Protein AF-A0A151K3B1-F1 (afdb_monomer_lite)

pLDDT: mean 81.15, std 21.39, range [31.25, 98.56]

Structure (mmCIF, N/CA/C/O backbone):
data_AF-A0A151K3B1-F1
#
_entry.id   AF-A0A151K3B1-F1
#
loop_
_atom_site.group_PDB
_atom_site.id
_atom_site.type_symbol
_atom_site.label_atom_id
_atom_site.label_alt_id
_atom_site.label_comp_id
_atom_site.label_asym_id
_atom_site.label_entity_id
_atom_site.label_seq_id
_atom_site.pdbx_PDB_ins_code
_atom_site.Cartn_x
_atom_site.Cartn_y
_atom_site.Cartn_z
_atom_site.occupancy
_atom_site.B_iso_or_equiv
_atom_site.auth_seq_id
_atom_site.auth_comp_id
_atom_site.auth_asym_id
_atom_site.auth_atom_id
_atom_site.pdbx_PDB_model_num
ATOM 1 N N . MET A 1 1 ? -49.430 21.267 -42.306 1.00 46.03 1 MET A N 1
ATOM 2 C CA . MET A 1 1 ? -48.608 22.479 -42.514 1.00 46.03 1 MET A CA 1
ATOM 3 C C . MET A 1 1 ? -47.161 22.091 -42.250 1.00 46.03 1 MET A C 1
ATOM 5 O O . MET A 1 1 ? -46.924 21.561 -41.171 1.00 46.03 1 MET A O 1
ATOM 9 N N . PRO A 1 2 ? -46.243 22.207 -43.223 1.00 47.28 2 PRO A N 1
ATOM 10 C CA . PRO A 1 2 ? -44.848 21.820 -43.029 1.00 47.28 2 PRO A CA 1
ATOM 11 C C . PRO A 1 2 ? -44.070 22.903 -42.264 1.00 47.28 2 PRO A C 1
ATOM 13 O O . PRO A 1 2 ? -44.382 24.089 -42.368 1.00 47.28 2 PRO A O 1
ATOM 16 N N . ALA A 1 3 ? -43.086 22.470 -41.474 1.00 48.44 3 ALA A N 1
ATOM 17 C CA . ALA A 1 3 ? -42.181 23.329 -40.712 1.00 48.44 3 ALA A CA 1
ATOM 18 C C . ALA A 1 3 ? -41.230 24.121 -41.642 1.00 48.44 3 ALA A C 1
ATOM 20 O O . ALA A 1 3 ? -40.917 23.636 -42.732 1.00 48.44 3 ALA A O 1
ATOM 21 N N . PRO A 1 4 ? -40.771 25.323 -41.241 1.00 56.38 4 PRO A N 1
ATOM 22 C CA . PRO A 1 4 ? -39.920 26.168 -42.075 1.00 56.38 4 PRO A CA 1
ATOM 23 C C . PRO A 1 4 ? -38.480 25.637 -42.172 1.00 56.38 4 PRO A C 1
ATOM 25 O O . PRO A 1 4 ? -37.938 25.084 -41.215 1.00 56.38 4 PRO A O 1
ATOM 28 N N . SER A 1 5 ? -37.866 25.827 -43.342 1.00 48.94 5 SER A N 1
ATOM 29 C CA . SER A 1 5 ? -36.489 25.429 -43.660 1.00 48.94 5 SER A CA 1
ATOM 30 C C . SER A 1 5 ? -35.441 26.228 -42.864 1.00 48.94 5 SER A C 1
ATOM 32 O O . SER A 1 5 ? -35.648 27.419 -42.622 1.00 48.94 5 SER A O 1
ATOM 34 N N . PRO A 1 6 ? -34.294 25.622 -42.501 1.00 48.09 6 PRO A N 1
ATOM 35 C CA . PRO A 1 6 ? -33.235 26.306 -41.765 1.00 48.09 6 PRO A CA 1
ATOM 36 C C . PRO A 1 6 ? -32.449 27.287 -42.650 1.00 48.09 6 PRO A C 1
ATOM 38 O O . PRO A 1 6 ? -32.158 27.019 -43.816 1.00 48.09 6 PRO A O 1
ATOM 41 N N . THR A 1 7 ? -32.088 28.431 -42.071 1.00 43.75 7 THR A N 1
ATOM 42 C CA . THR A 1 7 ? -31.264 29.494 -42.665 1.00 43.75 7 THR A CA 1
ATOM 43 C C . THR A 1 7 ? -29.781 29.111 -42.720 1.00 43.75 7 THR A C 1
ATOM 45 O O . THR A 1 7 ? -29.202 28.755 -41.696 1.00 43.75 7 THR A O 1
ATOM 48 N N . LEU A 1 8 ? -29.156 29.240 -43.899 1.00 43.69 8 LEU A N 1
ATOM 49 C CA . LEU A 1 8 ? -27.701 29.156 -44.092 1.00 43.69 8 LEU A CA 1
ATOM 50 C C . LEU A 1 8 ? -27.005 30.341 -43.396 1.00 43.69 8 LEU A C 1
ATOM 52 O O . LEU A 1 8 ? -27.237 31.487 -43.778 1.00 43.69 8 LEU A O 1
ATOM 56 N N . SER A 1 9 ? -26.113 30.077 -42.438 1.00 43.91 9 SER A N 1
ATOM 57 C CA . SER A 1 9 ? -25.144 31.068 -41.948 1.00 43.91 9 SER A CA 1
ATOM 58 C C . SER A 1 9 ? -23.773 30.826 -42.584 1.00 43.91 9 SER A C 1
ATOM 60 O O . SER A 1 9 ? -23.255 29.712 -42.551 1.00 43.91 9 SER A O 1
ATOM 62 N N . SER A 1 10 ? -23.205 31.880 -43.162 1.00 45.72 10 SER A N 1
ATOM 63 C CA . SER A 1 10 ? -21.918 31.938 -43.863 1.00 45.72 10 SER A CA 1
ATOM 64 C C . SER A 1 10 ? -20.713 31.538 -42.998 1.00 45.72 10 SER A C 1
ATOM 66 O O . SER A 1 10 ? -20.574 32.014 -41.872 1.00 45.72 10 SER A O 1
ATOM 68 N N . LEU A 1 11 ? -19.818 30.723 -43.566 1.00 39.97 11 LEU A N 1
ATOM 69 C CA . LEU A 1 11 ? -18.479 30.421 -43.040 1.00 39.97 11 LEU A CA 1
ATOM 70 C C . LEU A 1 11 ? -17.538 31.634 -43.209 1.00 39.97 11 LEU A C 1
ATOM 72 O O . LEU A 1 11 ? -17.597 32.274 -44.260 1.00 39.97 11 LEU A O 1
ATOM 76 N N . PRO A 1 12 ? -16.656 31.939 -42.240 1.00 38.59 12 PRO A N 1
ATOM 77 C CA . PRO A 1 12 ? -15.610 32.943 -42.418 1.00 38.59 12 PRO A CA 1
ATOM 78 C C . PRO A 1 12 ? -14.370 32.390 -43.150 1.00 38.59 12 PRO A C 1
ATOM 80 O O . PRO A 1 12 ? -13.989 31.232 -42.976 1.00 38.59 12 PRO A O 1
ATOM 83 N N . GLU A 1 13 ? -13.764 33.246 -43.979 1.00 37.69 13 GLU A N 1
ATOM 84 C CA . GLU A 1 13 ? -12.613 32.988 -44.860 1.00 37.69 13 GLU A CA 1
ATOM 85 C C . GLU A 1 13 ? -11.293 32.706 -44.114 1.00 37.69 13 GLU A C 1
ATOM 87 O O . GLU A 1 13 ? -11.025 33.240 -43.037 1.00 37.69 13 GLU A O 1
ATOM 92 N N . ILE A 1 14 ? -10.447 31.880 -44.738 1.00 42.34 14 ILE A N 1
ATOM 93 C CA . ILE A 1 14 ? -9.107 31.481 -44.280 1.00 42.34 14 ILE A CA 1
ATOM 94 C C . ILE A 1 14 ? -8.069 32.517 -44.749 1.00 42.34 14 ILE A C 1
ATOM 96 O O . ILE A 1 14 ? -8.025 32.799 -45.948 1.00 42.34 14 ILE A O 1
ATOM 100 N N . PRO A 1 15 ? -7.151 33.007 -43.893 1.00 35.81 15 PRO A N 1
ATOM 101 C CA . PRO A 1 15 ? -5.970 33.723 -44.360 1.00 35.81 15 PRO A CA 1
ATOM 102 C C . PRO A 1 15 ? -4.852 32.737 -44.739 1.00 35.81 15 PRO A C 1
ATOM 104 O O . PRO A 1 15 ? -4.388 31.955 -43.910 1.00 35.81 15 PRO A O 1
ATOM 107 N N . MET A 1 16 ? -4.387 32.801 -45.991 1.00 37.59 16 MET A N 1
ATOM 108 C CA . MET A 1 16 ? -3.080 32.273 -46.405 1.00 37.59 16 MET A CA 1
ATOM 109 C C . MET A 1 16 ? -1.959 33.088 -45.749 1.00 37.59 16 MET A C 1
ATOM 111 O O . MET A 1 16 ? -2.001 34.315 -45.794 1.00 37.59 16 MET A O 1
ATOM 115 N N . CYS A 1 17 ? -0.917 32.425 -45.238 1.00 31.25 17 CYS A N 1
ATOM 116 C CA . CYS A 1 17 ? 0.359 33.080 -44.958 1.00 31.25 17 CYS A CA 1
ATOM 117 C C . CYS A 1 17 ? 1.543 32.136 -45.222 1.00 31.25 17 CYS A C 1
ATOM 119 O O . CYS A 1 17 ? 1.702 31.113 -44.565 1.00 31.25 17 CYS A O 1
ATOM 121 N N . GLU A 1 18 ? 2.269 32.501 -46.277 1.00 32.50 18 GLU A N 1
ATOM 122 C CA . GLU A 1 18 ? 3.714 32.461 -46.527 1.00 32.50 18 GLU A CA 1
ATOM 123 C C . GLU A 1 18 ? 4.597 31.298 -46.032 1.00 32.50 18 GLU A C 1
ATOM 125 O O . GLU A 1 18 ? 4.652 30.913 -44.869 1.00 32.50 18 GLU A O 1
ATOM 130 N N . LYS A 1 19 ? 5.372 30.786 -46.991 1.00 39.50 19 LYS A N 1
ATOM 131 C CA . LYS A 1 19 ? 6.379 29.741 -46.848 1.00 39.50 19 LYS A CA 1
ATOM 132 C C . LYS A 1 19 ? 7.702 30.411 -46.469 1.00 39.50 19 LYS A C 1
ATOM 134 O O . LYS A 1 19 ? 8.285 31.088 -47.311 1.00 39.50 19 LYS A O 1
ATOM 139 N N . THR A 1 20 ? 8.185 30.190 -45.250 1.00 31.95 20 THR A N 1
ATOM 140 C CA . THR A 1 20 ? 9.523 30.637 -44.836 1.00 31.95 20 THR A CA 1
ATOM 141 C C . THR A 1 20 ? 10.352 29.428 -44.432 1.00 31.95 20 THR A C 1
ATOM 143 O O . THR A 1 20 ? 10.056 28.749 -43.451 1.00 31.95 20 THR A O 1
ATOM 146 N N . GLU A 1 21 ? 11.371 29.144 -45.239 1.00 42.66 21 GLU A N 1
ATOM 147 C CA . GLU A 1 21 ? 12.449 28.206 -44.939 1.00 42.66 21 GLU A CA 1
ATOM 148 C C . GLU A 1 21 ? 13.231 28.709 -43.719 1.00 42.66 21 GLU A C 1
ATOM 150 O O . GLU A 1 21 ? 13.641 29.871 -43.689 1.00 42.66 21 GLU A O 1
ATOM 155 N N . VAL A 1 22 ? 13.456 27.852 -42.718 1.00 35.50 22 VAL A N 1
ATOM 156 C CA . VAL A 1 22 ? 14.376 28.155 -41.615 1.00 35.50 22 VAL A CA 1
ATOM 157 C C . VAL A 1 22 ? 15.305 26.967 -41.392 1.00 35.50 22 VAL A C 1
ATOM 159 O O . VAL A 1 22 ? 14.870 25.844 -41.156 1.00 35.50 22 VAL A O 1
ATOM 162 N N . ASN A 1 23 ? 16.587 27.289 -41.539 1.00 32.91 23 ASN A N 1
ATOM 163 C CA . ASN A 1 23 ? 17.787 26.479 -41.390 1.00 32.91 23 ASN A CA 1
ATOM 164 C C . ASN A 1 23 ? 17.874 25.740 -40.048 1.00 32.91 23 ASN A C 1
ATOM 166 O O . ASN A 1 23 ? 17.624 26.329 -38.996 1.00 32.91 23 ASN A O 1
ATOM 170 N N . ASP A 1 24 ? 18.383 24.509 -40.112 1.00 42.88 24 ASP A N 1
ATOM 171 C CA . ASP A 1 24 ? 18.987 23.789 -38.994 1.00 42.88 24 ASP A CA 1
ATOM 172 C C . ASP A 1 24 ? 20.166 24.584 -38.423 1.00 42.88 24 ASP A C 1
ATOM 174 O O . ASP A 1 24 ? 21.155 24.872 -39.105 1.00 42.88 24 ASP A O 1
ATOM 178 N N . THR A 1 25 ? 20.095 24.916 -37.140 1.00 37.50 25 THR A N 1
ATOM 179 C CA . THR A 1 25 ? 21.284 24.967 -36.288 1.00 37.50 25 THR A CA 1
ATOM 180 C C . THR A 1 25 ? 20.855 24.748 -34.846 1.00 37.50 25 THR A C 1
ATOM 182 O O . THR A 1 25 ? 20.219 25.601 -34.226 1.00 37.50 25 THR A O 1
ATOM 185 N N . ASP A 1 26 ? 21.208 23.567 -34.344 1.00 51.59 26 ASP A N 1
ATOM 186 C CA . ASP A 1 26 ? 21.103 23.135 -32.957 1.00 51.59 26 ASP A CA 1
ATOM 187 C C . ASP A 1 26 ? 21.495 24.243 -31.973 1.00 51.59 26 ASP A C 1
ATOM 189 O O . ASP A 1 26 ? 22.666 24.586 -31.801 1.00 51.59 26 ASP A O 1
ATOM 193 N N . SER A 1 27 ? 20.505 24.768 -31.260 1.00 47.28 27 SER A N 1
ATOM 194 C CA . SER A 1 27 ? 20.737 25.395 -29.964 1.00 47.28 27 SER A CA 1
ATOM 195 C C . SER A 1 27 ? 19.544 25.105 -29.066 1.00 47.28 27 SER A C 1
ATOM 197 O O . SER A 1 27 ? 18.514 25.777 -29.094 1.00 47.28 27 SER A O 1
ATOM 199 N N . LEU A 1 28 ? 19.676 24.038 -28.276 1.00 39.25 28 LEU A N 1
ATOM 200 C CA . LEU A 1 28 ? 18.751 23.768 -27.183 1.00 39.25 28 LEU A CA 1
ATOM 201 C C . LEU A 1 28 ? 18.715 24.995 -26.251 1.00 39.25 28 LEU A C 1
ATOM 203 O O . LEU A 1 28 ? 19.768 25.569 -25.952 1.00 39.25 28 LEU A O 1
ATOM 207 N N . PRO A 1 29 ? 17.525 25.427 -25.801 1.00 36.75 29 PRO A N 1
ATOM 208 C CA . PRO A 1 29 ? 17.386 26.649 -25.024 1.00 36.75 29 PRO A CA 1
ATOM 209 C C . PRO A 1 29 ? 18.113 26.553 -23.666 1.00 36.75 29 PRO A C 1
ATOM 211 O O . PRO A 1 29 ? 18.300 25.457 -23.139 1.00 36.75 29 PRO A O 1
ATOM 214 N N . PRO A 1 30 ? 18.478 27.688 -23.035 1.00 37.78 30 PRO A N 1
ATOM 215 C CA . PRO A 1 30 ? 19.320 27.736 -21.827 1.00 37.78 30 PRO A CA 1
ATOM 216 C C . PRO A 1 30 ? 18.767 27.008 -20.590 1.00 37.78 30 PRO A C 1
ATOM 218 O O . PRO A 1 30 ? 19.493 26.816 -19.616 1.00 37.78 30 PRO A O 1
ATOM 221 N N . TRP A 1 31 ? 17.493 26.605 -20.611 1.00 40.41 31 TRP A N 1
ATOM 222 C CA . TRP A 1 31 ? 16.859 25.800 -19.565 1.00 40.41 31 TRP A CA 1
ATOM 223 C C . TRP A 1 31 ? 17.008 24.286 -19.785 1.00 40.41 31 TRP A C 1
ATOM 225 O O . TRP A 1 31 ? 16.545 23.512 -18.955 1.00 40.41 31 TRP A O 1
ATOM 235 N N . ALA A 1 32 ? 17.715 23.838 -20.830 1.00 33.59 32 ALA A N 1
ATOM 236 C CA . ALA A 1 32 ? 17.986 22.426 -21.127 1.00 33.59 32 ALA A CA 1
ATOM 237 C C . ALA A 1 32 ? 18.920 21.715 -20.118 1.00 33.59 32 ALA A C 1
ATOM 239 O O . ALA A 1 32 ? 19.524 20.690 -20.423 1.00 33.59 32 ALA A O 1
ATOM 240 N N . LYS A 1 33 ? 19.012 22.215 -18.883 1.00 35.62 33 LYS A N 1
ATOM 241 C CA . LYS A 1 33 ? 19.251 21.367 -17.718 1.00 35.62 33 LYS A CA 1
ATOM 242 C C . LYS A 1 33 ? 17.894 21.020 -17.128 1.00 35.62 33 LYS A C 1
ATOM 244 O O . LYS A 1 33 ? 17.412 21.703 -16.226 1.00 35.62 33 LYS A O 1
ATOM 249 N N . ILE A 1 34 ? 17.302 19.948 -17.652 1.00 33.97 34 ILE A N 1
ATOM 250 C CA . ILE A 1 34 ? 16.206 19.250 -16.984 1.00 33.97 34 ILE A CA 1
ATOM 251 C C . ILE A 1 34 ? 16.762 18.839 -15.624 1.00 33.97 34 ILE A C 1
ATOM 253 O O . ILE A 1 34 ? 17.588 17.936 -15.512 1.00 33.97 34 ILE A O 1
ATOM 257 N N . THR A 1 35 ? 16.406 19.599 -14.596 1.00 35.12 35 THR A N 1
ATOM 258 C CA . THR A 1 35 ? 16.634 19.161 -13.228 1.00 35.12 35 THR A CA 1
ATOM 259 C C . THR A 1 35 ? 15.509 18.182 -12.979 1.00 35.12 35 THR A C 1
ATOM 261 O O . THR A 1 35 ? 14.367 18.604 -12.816 1.00 35.12 35 THR A O 1
ATOM 264 N N . LEU A 1 36 ? 15.836 16.895 -13.080 1.00 40.78 36 LEU A N 1
ATOM 265 C CA . LEU A 1 36 ? 14.927 15.809 -12.748 1.00 40.78 36 LEU A CA 1
ATOM 266 C C . LEU A 1 36 ? 14.314 16.110 -11.380 1.00 40.78 36 LEU A C 1
ATOM 268 O O . LEU A 1 36 ? 15.014 16.524 -10.448 1.00 40.78 36 LEU A O 1
ATOM 272 N N . THR A 1 37 ? 13.004 15.952 -11.269 1.00 59.16 37 THR A N 1
ATOM 273 C CA . THR A 1 37 ? 12.327 15.985 -9.975 1.00 59.16 37 THR A CA 1
ATOM 274 C C . THR A 1 37 ? 12.973 14.954 -9.037 1.00 59.16 37 THR A C 1
ATOM 276 O O . THR A 1 37 ? 13.574 13.973 -9.482 1.00 59.16 37 THR A O 1
ATOM 279 N N . SER A 1 38 ? 12.872 15.153 -7.717 1.00 62.53 38 SER A N 1
ATOM 280 C CA . SER A 1 38 ? 13.454 14.211 -6.742 1.00 62.53 38 SER A CA 1
ATOM 281 C C . SER A 1 38 ? 12.967 12.770 -6.963 1.00 62.53 38 SER A C 1
ATOM 283 O O . SER A 1 38 ? 13.737 11.834 -6.765 1.00 62.53 38 SER A O 1
ATOM 285 N N . ALA A 1 39 ? 11.722 12.595 -7.417 1.00 67.31 39 ALA A N 1
ATOM 286 C CA . ALA A 1 39 ? 11.144 11.294 -7.735 1.00 67.31 39 ALA A CA 1
ATOM 287 C C . ALA A 1 39 ? 11.728 10.661 -9.008 1.00 67.31 39 ALA A C 1
ATOM 289 O O . ALA A 1 39 ? 12.032 9.470 -9.014 1.00 67.31 39 ALA A O 1
ATOM 290 N N . GLU A 1 40 ? 11.949 11.439 -10.071 1.00 74.12 40 GLU A N 1
ATOM 291 C CA . GLU A 1 40 ? 12.582 10.936 -11.299 1.00 74.12 40 GLU A CA 1
ATOM 292 C C . GLU A 1 40 ? 14.009 10.435 -11.026 1.00 74.12 40 GLU A C 1
ATOM 294 O O . GLU A 1 40 ? 14.383 9.353 -11.479 1.00 74.12 40 GLU A O 1
ATOM 299 N N . ALA A 1 41 ? 14.775 11.149 -10.194 1.00 80.31 41 ALA A N 1
ATOM 300 C CA . ALA A 1 41 ? 16.113 10.719 -9.788 1.00 80.31 41 ALA A CA 1
ATOM 301 C C . ALA A 1 41 ? 16.105 9.411 -8.966 1.00 80.31 41 ALA A C 1
ATOM 303 O O . ALA A 1 41 ? 17.017 8.585 -9.082 1.00 80.31 41 ALA A O 1
ATOM 304 N N . GLU A 1 42 ? 15.083 9.189 -8.132 1.00 83.69 42 GLU A N 1
ATOM 305 C CA . GLU A 1 42 ? 14.916 7.929 -7.397 1.00 83.69 42 GLU A CA 1
ATOM 306 C C . GLU A 1 42 ? 14.565 6.762 -8.324 1.00 83.69 42 GLU A C 1
ATOM 308 O O . GLU A 1 42 ? 15.133 5.675 -8.182 1.00 83.69 42 GLU A O 1
ATOM 313 N N . ILE A 1 43 ? 13.694 6.990 -9.307 1.00 86.88 43 ILE A N 1
ATOM 314 C CA . ILE A 1 43 ? 13.327 5.990 -10.313 1.00 86.88 43 ILE A CA 1
ATOM 315 C C . ILE A 1 43 ? 14.541 5.609 -11.169 1.00 86.88 43 ILE A C 1
ATOM 317 O O . ILE A 1 43 ? 14.816 4.421 -11.342 1.00 86.88 43 ILE A O 1
ATOM 321 N N . GLU A 1 44 ? 15.332 6.577 -11.635 1.00 87.81 44 GLU A N 1
ATOM 322 C CA . GLU A 1 44 ? 16.577 6.309 -12.369 1.00 87.81 44 GLU A CA 1
ATOM 323 C C . GLU A 1 44 ? 17.572 5.490 -11.540 1.00 87.81 44 GLU A C 1
ATOM 325 O O . GLU A 1 44 ? 18.215 4.557 -12.040 1.00 87.81 44 GLU A O 1
ATOM 330 N N . LYS A 1 45 ? 17.674 5.793 -10.242 1.00 88.88 45 LYS A N 1
ATOM 331 C CA . LYS A 1 45 ? 18.502 5.026 -9.310 1.00 88.88 45 LYS A CA 1
ATOM 332 C C . LYS A 1 45 ? 17.985 3.598 -9.143 1.00 88.88 45 LYS A C 1
ATOM 334 O O . LYS A 1 45 ? 18.803 2.683 -9.050 1.00 88.88 45 LYS A O 1
ATOM 339 N N . LEU A 1 46 ? 16.667 3.385 -9.113 1.00 88.81 46 LEU A N 1
ATOM 340 C CA . LEU A 1 46 ? 16.063 2.049 -9.072 1.00 88.81 46 LEU A CA 1
ATOM 341 C C . LEU A 1 46 ? 16.333 1.265 -10.359 1.00 88.81 46 LEU A C 1
ATOM 343 O O . LEU A 1 46 ? 16.741 0.107 -10.268 1.00 88.81 46 LEU A O 1
ATOM 347 N N . ILE A 1 47 ? 16.175 1.888 -11.528 1.00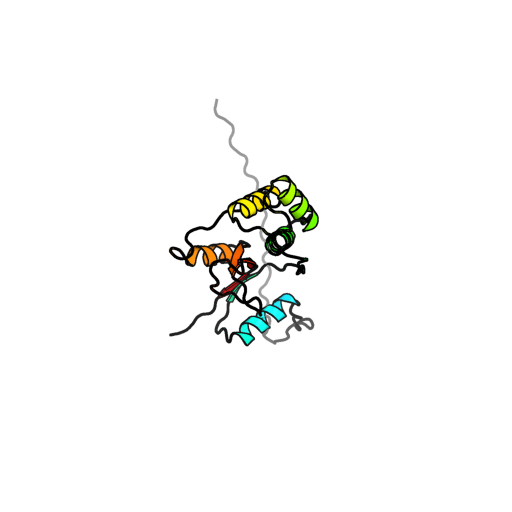 90.12 47 ILE A N 1
ATOM 348 C CA . ILE A 1 47 ? 16.487 1.287 -12.834 1.00 90.12 47 ILE A CA 1
ATOM 349 C C . ILE A 1 47 ? 17.953 0.851 -12.873 1.00 90.12 47 ILE A C 1
ATOM 351 O O . ILE A 1 47 ? 18.252 -0.310 -13.149 1.00 90.12 47 ILE A O 1
ATOM 355 N N . SER A 1 48 ? 18.859 1.759 -12.503 1.00 90.88 48 SER A N 1
ATOM 356 C CA . SER A 1 48 ? 20.303 1.512 -12.501 1.00 90.88 48 SER A CA 1
ATOM 357 C C . SER A 1 48 ? 20.697 0.415 -11.512 1.00 90.88 48 SER A C 1
ATOM 359 O O . SER A 1 48 ? 21.445 -0.496 -11.856 1.00 90.88 48 SER A O 1
ATOM 361 N N . ARG A 1 49 ? 20.177 0.471 -10.278 1.00 90.88 49 ARG A N 1
ATOM 362 C CA . ARG A 1 49 ? 20.488 -0.494 -9.211 1.00 90.88 49 ARG A CA 1
ATOM 363 C C . ARG A 1 49 ? 20.042 -1.915 -9.551 1.00 90.88 49 ARG A C 1
ATOM 365 O O . ARG A 1 49 ? 20.680 -2.858 -9.096 1.00 90.88 49 ARG A O 1
ATOM 372 N N . ASN A 1 50 ? 18.934 -2.057 -10.274 1.00 88.69 50 ASN A N 1
ATOM 373 C CA . ASN A 1 50 ? 18.375 -3.355 -10.648 1.00 88.69 50 ASN A CA 1
ATOM 374 C C . ASN A 1 50 ? 18.767 -3.779 -12.073 1.00 88.69 50 ASN A C 1
ATOM 376 O O . ASN A 1 50 ? 18.231 -4.765 -12.568 1.00 88.69 50 ASN A O 1
ATOM 380 N N . GLU A 1 51 ? 19.679 -3.045 -12.724 1.00 91.38 51 GLU A N 1
ATOM 381 C CA . GLU A 1 51 ? 20.175 -3.329 -14.078 1.00 91.38 51 GLU A CA 1
ATOM 382 C C . GLU A 1 51 ? 19.044 -3.512 -15.111 1.00 91.38 51 GLU A C 1
ATOM 384 O O . GLU A 1 51 ? 19.135 -4.330 -16.030 1.00 91.38 51 GLU A O 1
ATOM 389 N N . LEU A 1 52 ? 17.959 -2.742 -14.960 1.00 88.81 52 LEU A N 1
ATOM 390 C CA . LEU A 1 52 ? 16.779 -2.847 -15.815 1.00 88.81 52 LEU A CA 1
ATOM 391 C C . LEU A 1 52 ? 17.084 -2.258 -17.195 1.00 88.81 52 LEU A C 1
ATOM 393 O O . LEU A 1 52 ? 17.126 -1.041 -17.377 1.00 88.81 52 LEU A O 1
ATOM 397 N N . LYS A 1 53 ? 17.306 -3.130 -18.179 1.00 88.50 53 LYS A N 1
ATOM 398 C CA . LYS A 1 53 ? 17.485 -2.735 -19.583 1.00 88.50 53 LYS A CA 1
ATOM 399 C C . LYS A 1 53 ? 16.154 -2.336 -20.206 1.00 88.50 53 LYS A C 1
ATOM 401 O O . LYS A 1 53 ? 15.120 -2.924 -19.883 1.00 88.50 53 LYS A O 1
ATOM 406 N N . ASP A 1 54 ? 16.201 -1.357 -21.107 1.00 88.12 54 ASP A N 1
ATOM 407 C CA . ASP A 1 54 ? 15.031 -0.847 -21.833 1.00 88.12 54 ASP A CA 1
ATOM 408 C C . ASP A 1 54 ? 13.842 -0.591 -20.891 1.00 88.12 54 ASP A C 1
ATOM 410 O O . ASP A 1 54 ? 12.718 -1.030 -21.140 1.00 88.12 54 ASP A O 1
ATOM 414 N N . ALA A 1 55 ? 14.139 0.024 -19.740 1.00 89.06 55 ALA A N 1
ATOM 415 C CA . ALA A 1 55 ? 13.170 0.233 -18.682 1.00 89.06 55 ALA A CA 1
ATOM 416 C C . ALA A 1 55 ? 12.144 1.299 -19.079 1.00 89.06 55 ALA A C 1
ATOM 418 O O . ALA A 1 55 ? 12.497 2.381 -19.546 1.00 89.06 55 ALA A O 1
ATOM 419 N N . GLU A 1 56 ? 10.877 0.999 -18.837 1.00 87.12 56 GLU A N 1
ATOM 420 C CA . GLU A 1 56 ? 9.744 1.878 -19.076 1.00 87.12 56 GLU A CA 1
ATOM 421 C C . GLU A 1 56 ? 8.971 2.051 -17.770 1.00 87.12 56 GLU A C 1
ATOM 423 O O . GLU A 1 56 ? 8.522 1.080 -17.156 1.00 87.12 56 GLU A O 1
ATOM 428 N N . VAL A 1 57 ? 8.815 3.298 -17.334 1.00 85.06 57 VAL A N 1
ATOM 429 C CA . VAL A 1 57 ? 7.965 3.634 -16.191 1.00 85.06 57 VAL A CA 1
ATOM 430 C C . VAL A 1 57 ? 6.530 3.680 -16.697 1.00 85.06 57 VAL A C 1
ATOM 432 O O . VAL A 1 57 ? 6.131 4.637 -17.352 1.00 85.06 57 VAL A O 1
ATOM 435 N N . THR A 1 58 ? 5.761 2.627 -16.430 1.00 83.25 58 THR A N 1
ATOM 436 C CA . THR A 1 58 ? 4.374 2.525 -16.903 1.00 83.25 58 THR A CA 1
ATOM 437 C C . THR A 1 58 ? 3.445 3.414 -16.078 1.00 83.25 58 THR A C 1
ATOM 439 O O . THR A 1 58 ? 2.572 4.083 -16.619 1.00 83.25 58 THR A O 1
ATOM 442 N N . TYR A 1 59 ? 3.646 3.433 -14.760 1.00 82.81 59 TYR A N 1
ATOM 443 C CA . TYR A 1 59 ? 2.890 4.261 -13.823 1.00 82.81 59 TYR A CA 1
ATOM 444 C C . TYR A 1 59 ? 3.744 4.556 -12.592 1.00 82.81 59 TYR A C 1
ATOM 446 O O . TYR A 1 59 ? 4.492 3.689 -12.133 1.00 82.81 59 TYR A O 1
ATOM 454 N N . PHE A 1 60 ? 3.615 5.764 -12.052 1.00 86.56 60 PHE A N 1
ATOM 455 C CA . PHE A 1 60 ? 4.181 6.140 -10.766 1.00 86.56 60 PHE A CA 1
ATOM 456 C C . PHE A 1 60 ? 3.346 7.255 -10.130 1.00 86.56 60 PHE A C 1
ATOM 458 O O . PHE A 1 60 ? 3.075 8.275 -10.761 1.00 86.56 60 PHE A O 1
ATOM 465 N N . CYS A 1 61 ? 2.971 7.052 -8.874 1.00 85.75 61 CYS A N 1
ATOM 466 C CA . CYS A 1 61 ? 2.312 8.012 -8.006 1.00 85.75 61 CYS A CA 1
ATOM 467 C C . CYS A 1 61 ? 3.287 8.393 -6.888 1.00 85.75 61 CYS A C 1
ATOM 469 O O . CYS A 1 61 ? 3.806 7.538 -6.167 1.00 85.75 61 CYS A O 1
ATOM 471 N N . GLN A 1 62 ? 3.568 9.688 -6.760 1.00 86.88 62 GLN A N 1
ATOM 472 C CA . GLN A 1 62 ? 4.426 10.174 -5.690 1.00 86.88 62 GLN A CA 1
ATOM 473 C C . GLN A 1 62 ? 3.607 10.310 -4.406 1.00 86.88 62 GLN A C 1
ATOM 475 O O . GLN A 1 62 ? 2.654 11.080 -4.354 1.00 86.88 62 GLN A O 1
ATOM 480 N N . VAL A 1 63 ? 4.036 9.612 -3.356 1.00 89.81 63 VAL A N 1
ATOM 481 C CA . VAL A 1 63 ? 3.463 9.715 -2.009 1.00 89.81 63 VAL A CA 1
ATOM 482 C C . VAL A 1 63 ? 4.529 10.175 -1.025 1.00 89.81 63 VAL A C 1
ATOM 484 O O . VAL A 1 63 ? 5.682 9.752 -1.106 1.00 89.81 63 VAL A O 1
ATOM 487 N N . GLU A 1 64 ? 4.146 11.007 -0.063 1.00 92.75 64 GLU A N 1
ATOM 488 C CA . GLU A 1 64 ? 4.999 11.362 1.065 1.00 92.75 64 GLU A CA 1
ATOM 489 C C . GLU A 1 64 ? 5.095 10.172 2.036 1.00 92.75 64 GLU A C 1
ATOM 491 O O . GLU A 1 64 ? 4.066 9.710 2.551 1.00 92.75 64 GLU A O 1
ATOM 496 N N . PRO A 1 65 ? 6.306 9.657 2.321 1.00 93.44 65 PRO A N 1
ATOM 497 C CA . PRO A 1 65 ? 6.471 8.511 3.203 1.00 93.44 65 PRO A CA 1
ATOM 498 C C . PRO A 1 65 ? 6.060 8.826 4.642 1.00 93.44 65 PRO A C 1
ATOM 500 O O . PRO A 1 65 ? 6.487 9.819 5.233 1.00 93.44 65 PRO A O 1
ATOM 503 N N . ILE A 1 66 ? 5.293 7.921 5.248 1.00 96.44 66 ILE A N 1
ATOM 504 C CA . ILE A 1 66 ? 4.910 7.995 6.659 1.00 96.44 66 ILE A CA 1
ATOM 505 C C . ILE A 1 66 ? 5.585 6.844 7.407 1.00 96.44 66 ILE A C 1
ATOM 507 O O . ILE A 1 66 ? 5.398 5.675 7.070 1.00 96.44 66 ILE A O 1
ATOM 511 N N . LEU A 1 67 ? 6.361 7.164 8.446 1.00 95.25 67 LEU A N 1
ATOM 512 C CA . LEU A 1 67 ? 6.935 6.151 9.330 1.00 95.25 67 LEU A CA 1
ATOM 513 C C . LEU A 1 67 ? 5.856 5.634 10.289 1.00 95.25 67 LEU A C 1
ATOM 515 O O . LEU A 1 67 ? 5.189 6.420 10.960 1.00 95.25 67 LEU A O 1
ATOM 519 N N . GLN A 1 68 ? 5.696 4.315 10.366 1.00 94.25 68 GLN A N 1
ATOM 520 C CA . GLN A 1 68 ? 4.743 3.709 11.293 1.00 94.25 68 GLN A CA 1
ATOM 521 C C . GLN A 1 68 ? 5.181 3.839 12.755 1.00 94.25 68 GLN A C 1
ATOM 523 O O . GLN A 1 68 ? 6.371 3.776 13.066 1.00 94.25 68 GLN A O 1
ATOM 528 N N . ASP A 1 69 ? 4.197 3.896 13.650 1.00 95.25 69 ASP A N 1
ATOM 529 C CA . ASP A 1 69 ? 4.382 3.703 15.086 1.00 95.25 69 ASP A CA 1
ATOM 530 C C . ASP A 1 69 ? 3.661 2.419 15.526 1.00 95.25 69 ASP A C 1
ATOM 532 O O . ASP A 1 69 ? 2.482 2.209 15.238 1.00 95.25 69 ASP A O 1
ATOM 536 N N . GLY A 1 70 ? 4.379 1.501 16.172 1.00 95.38 70 GLY A N 1
ATOM 537 C CA . GLY A 1 70 ? 3.839 0.187 16.530 1.00 95.38 70 GLY A CA 1
ATOM 538 C C . GLY A 1 70 ? 3.387 -0.650 15.313 1.00 95.38 70 GLY A C 1
ATOM 539 O O . GLY A 1 70 ? 3.977 -0.551 14.234 1.00 95.38 70 GLY A O 1
ATOM 540 N N . PRO A 1 71 ? 2.364 -1.518 15.451 1.00 96.19 71 PRO A N 1
ATOM 541 C CA . PRO A 1 71 ? 1.953 -2.468 14.410 1.00 96.19 71 PRO A CA 1
ATOM 542 C C . PRO A 1 71 ? 1.023 -1.861 13.335 1.00 96.19 71 PRO A C 1
ATOM 544 O O . PRO A 1 71 ? 0.173 -2.555 12.791 1.00 96.19 71 PRO A O 1
ATOM 547 N N . GLN A 1 72 ? 1.180 -0.579 12.998 1.00 97.88 72 GLN A N 1
ATOM 548 C CA . GLN A 1 72 ? 0.233 0.186 12.168 1.00 97.88 72 GLN A CA 1
ATOM 549 C C . GLN A 1 72 ? 0.484 0.136 10.652 1.00 97.88 72 GLN A C 1
ATOM 551 O O . GLN A 1 72 ? -0.134 0.898 9.915 1.00 97.88 72 GLN A O 1
ATOM 556 N N . CYS A 1 73 ? 1.373 -0.733 10.164 1.00 97.62 73 CYS A N 1
ATOM 557 C CA . CYS A 1 73 ? 1.795 -0.771 8.754 1.00 97.62 73 CYS A CA 1
ATOM 558 C C . CYS A 1 73 ? 0.644 -0.686 7.730 1.00 97.62 73 CYS A C 1
ATOM 560 O O . CYS A 1 73 ? 0.731 0.091 6.784 1.00 97.62 73 CYS A O 1
ATOM 562 N N . GLY A 1 74 ? -0.462 -1.407 7.945 1.00 98.00 74 GLY A N 1
ATOM 563 C CA . GLY A 1 74 ? -1.631 -1.358 7.058 1.00 98.00 74 GLY A CA 1
ATOM 564 C C . GLY A 1 74 ? -2.364 -0.015 7.078 1.00 98.00 74 GLY A C 1
ATOM 565 O O . GLY A 1 74 ? -2.696 0.523 6.026 1.00 98.00 74 GLY A O 1
ATOM 566 N N . LEU A 1 75 ? -2.576 0.563 8.264 1.00 98.56 75 LEU A N 1
ATOM 567 C CA . LEU A 1 75 ? -3.223 1.874 8.409 1.00 98.56 75 LEU A CA 1
ATOM 568 C C . LEU A 1 75 ? -2.343 2.994 7.839 1.00 98.56 75 LEU A C 1
ATOM 570 O O . LEU A 1 75 ? -2.842 3.947 7.249 1.00 98.56 75 LEU A O 1
ATOM 574 N N . VAL A 1 76 ? -1.025 2.860 7.985 1.00 98.38 76 VAL A N 1
ATOM 575 C CA . VAL A 1 76 ? -0.032 3.767 7.402 1.00 98.38 76 VAL A CA 1
ATOM 576 C C . VAL A 1 76 ? -0.046 3.679 5.878 1.00 98.38 76 VAL A C 1
ATOM 578 O O . VAL A 1 76 ? -0.132 4.714 5.225 1.00 98.38 76 VAL A O 1
ATOM 581 N N . ALA A 1 77 ? -0.052 2.470 5.307 1.00 97.69 77 ALA A N 1
ATOM 582 C CA . ALA A 1 77 ? -0.191 2.266 3.865 1.00 97.69 77 ALA A CA 1
ATOM 583 C C . ALA A 1 77 ? -1.482 2.895 3.317 1.00 97.69 77 ALA A C 1
ATOM 585 O O . ALA A 1 77 ? -1.447 3.576 2.295 1.00 97.69 77 ALA A O 1
ATOM 586 N N . LEU A 1 78 ?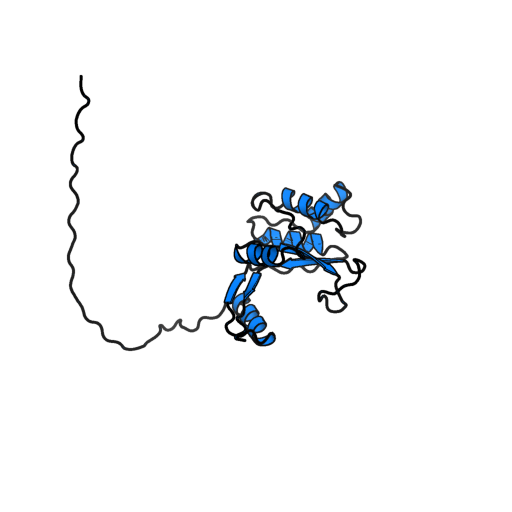 -2.605 2.744 4.026 1.00 97.50 78 LEU A N 1
ATOM 587 C CA . LEU A 1 78 ? -3.880 3.341 3.625 1.00 97.50 78 LEU A CA 1
ATOM 588 C C . LEU A 1 78 ? -3.876 4.877 3.730 1.00 97.50 78 LEU A C 1
ATOM 590 O O . LEU A 1 78 ? -4.397 5.563 2.854 1.00 97.50 78 LEU A O 1
ATOM 594 N N . SER A 1 79 ? -3.249 5.428 4.770 1.00 97.75 79 SER A N 1
ATOM 595 C CA . SER A 1 79 ? -3.065 6.875 4.925 1.00 97.75 79 SER A CA 1
ATOM 596 C C . SER A 1 79 ? -2.187 7.450 3.808 1.00 97.75 79 SER A C 1
ATOM 598 O O . SER A 1 79 ? -2.546 8.474 3.228 1.00 97.75 79 SER A O 1
ATOM 600 N N . MET A 1 80 ? -1.102 6.764 3.429 1.00 96.88 80 MET A N 1
ATOM 601 C CA . MET A 1 80 ? -0.285 7.138 2.266 1.00 96.88 80 MET A CA 1
ATOM 602 C C . MET A 1 80 ? -1.081 7.086 0.956 1.00 96.88 80 MET A C 1
ATOM 604 O O . MET A 1 80 ? -1.007 8.031 0.181 1.00 96.88 80 MET A O 1
ATOM 608 N N . ALA A 1 81 ? -1.907 6.057 0.739 1.00 94.69 81 ALA A N 1
ATOM 609 C CA . ALA A 1 81 ? -2.771 5.977 -0.444 1.00 94.69 81 ALA A CA 1
ATOM 610 C C . ALA A 1 81 ? -3.779 7.138 -0.525 1.00 94.69 81 ALA A C 1
ATOM 612 O O . ALA A 1 81 ? -4.110 7.616 -1.603 1.00 94.69 81 ALA A O 1
ATOM 613 N N . SER A 1 82 ? -4.243 7.639 0.621 1.00 94.81 82 SER A N 1
ATOM 614 C CA . SER A 1 82 ? -5.181 8.764 0.663 1.00 94.81 82 SER A CA 1
ATOM 615 C C . SER A 1 82 ? -4.582 10.115 0.267 1.00 94.81 82 SER A C 1
ATOM 617 O O . SER A 1 82 ? -5.326 11.083 0.130 1.00 94.81 82 SER A O 1
ATOM 619 N N . GLN A 1 83 ? -3.259 10.204 0.097 1.00 92.56 83 GLN A N 1
ATOM 620 C CA . GLN A 1 83 ? -2.589 11.460 -0.246 1.00 92.56 83 GLN A CA 1
ATOM 621 C C . GLN A 1 83 ? -2.938 11.980 -1.642 1.00 92.56 83 GLN A C 1
ATOM 623 O O . GLN A 1 83 ? -2.848 13.182 -1.873 1.00 92.56 83 GLN A O 1
ATOM 628 N N . GLU A 1 84 ? -3.429 11.108 -2.523 1.00 83.44 84 GLU A N 1
ATOM 629 C CA . GLU A 1 84 ? -4.006 11.486 -3.819 1.00 83.44 84 GLU A CA 1
ATOM 630 C C . GLU A 1 84 ? -5.243 12.396 -3.679 1.00 83.44 84 GLU A C 1
ATOM 632 O O . GLU A 1 84 ? -5.615 13.117 -4.606 1.00 83.44 84 GLU A O 1
ATOM 637 N N . TYR A 1 85 ? -5.892 12.408 -2.510 1.00 81.31 85 TYR A N 1
ATOM 638 C CA . TYR A 1 85 ? -7.036 13.269 -2.237 1.00 81.31 85 TYR A CA 1
ATOM 639 C C . TYR A 1 85 ? -6.618 14.626 -1.672 1.00 81.31 85 TYR A C 1
ATOM 641 O O . TYR A 1 85 ? -5.678 14.759 -0.895 1.00 81.31 85 TYR A O 1
ATOM 649 N N . THR A 1 86 ? -7.436 15.653 -1.931 1.00 82.50 86 THR A N 1
ATOM 650 C CA . THR A 1 86 ? -7.241 17.006 -1.372 1.00 82.50 86 THR A CA 1
ATOM 651 C C . THR A 1 86 ? -7.213 17.033 0.162 1.00 82.50 86 THR A C 1
ATOM 653 O O . THR A 1 86 ? -6.668 17.959 0.762 1.00 82.50 86 THR A O 1
ATOM 656 N N . LYS A 1 87 ? -7.837 16.045 0.814 1.00 86.62 87 LYS A N 1
ATOM 657 C CA . LYS A 1 87 ? -7.852 15.886 2.272 1.00 86.62 87 LYS A CA 1
ATOM 658 C C . LYS A 1 87 ? -7.499 14.442 2.635 1.00 86.62 87 LYS A C 1
ATOM 660 O O . LYS A 1 87 ? -8.412 13.632 2.789 1.00 86.62 87 LYS A O 1
ATOM 665 N N . PRO A 1 88 ? -6.203 14.132 2.780 1.00 93.56 88 PRO A N 1
ATOM 666 C CA . PRO A 1 88 ? -5.752 12.798 3.154 1.00 93.56 88 PRO A CA 1
ATOM 667 C C . PRO A 1 88 ? -6.259 12.413 4.550 1.00 93.56 88 PRO A C 1
ATOM 669 O O . PRO A 1 88 ? -6.372 13.264 5.439 1.00 93.56 88 PRO A O 1
ATOM 672 N N . VAL A 1 89 ? -6.545 11.128 4.764 1.00 96.06 89 VAL A N 1
ATOM 673 C CA . VAL A 1 89 ? -6.923 10.601 6.081 1.00 96.06 89 VAL A CA 1
ATOM 674 C C . VAL A 1 89 ? -5.672 10.360 6.921 1.00 96.06 89 VAL A C 1
ATOM 676 O O . VAL A 1 89 ? -4.670 9.825 6.448 1.00 96.06 89 VAL A O 1
ATOM 679 N N . SER A 1 90 ? -5.718 10.735 8.199 1.00 97.38 90 SER A N 1
ATOM 680 C CA . SER A 1 90 ? -4.600 10.490 9.119 1.00 97.38 90 SER A CA 1
ATOM 681 C C . SER A 1 90 ? -4.605 9.063 9.679 1.00 97.38 90 SER A C 1
ATOM 683 O O . SER A 1 90 ? -5.662 8.481 9.929 1.00 97.38 90 SER A O 1
ATOM 685 N N . VAL A 1 91 ? -3.419 8.532 9.995 1.00 98.31 91 VAL A N 1
ATOM 686 C CA . VAL A 1 91 ? -3.259 7.219 10.654 1.00 98.31 91 VAL A CA 1
ATOM 687 C C . VAL A 1 91 ? -4.050 7.136 11.966 1.00 98.31 91 VAL A C 1
ATOM 689 O O . VAL A 1 91 ? -4.669 6.116 12.253 1.00 98.31 91 VAL A O 1
ATOM 692 N N . ASN A 1 92 ? -4.100 8.224 12.743 1.00 97.94 92 ASN A N 1
ATOM 693 C CA . ASN A 1 92 ? -4.845 8.275 14.005 1.00 97.94 92 ASN A CA 1
ATOM 694 C C . ASN A 1 92 ? -6.362 8.150 13.808 1.00 97.94 92 ASN A C 1
ATOM 696 O O . ASN A 1 92 ? -7.023 7.491 14.609 1.00 97.94 92 ASN A O 1
ATOM 700 N N . GLN A 1 93 ? -6.911 8.763 12.755 1.00 98.06 93 GLN A N 1
ATOM 701 C CA . GLN A 1 93 ? -8.327 8.610 12.406 1.00 98.06 93 GLN A CA 1
ATOM 702 C C . GLN A 1 93 ? -8.628 7.168 11.996 1.00 98.06 93 GLN A C 1
ATOM 704 O O . GLN A 1 93 ? -9.554 6.570 12.538 1.00 98.06 93 GLN A O 1
ATOM 709 N N . LEU A 1 94 ? -7.798 6.585 11.125 1.00 98.38 94 LEU A N 1
ATOM 710 C CA . LEU A 1 94 ? -7.929 5.186 10.713 1.00 98.38 94 LEU A CA 1
ATOM 711 C C . LEU A 1 94 ? -7.836 4.221 11.901 1.00 98.38 94 LEU A C 1
ATOM 713 O O . LEU A 1 94 ? -8.626 3.288 12.002 1.00 98.38 94 LEU A O 1
ATOM 717 N N . LEU A 1 95 ? -6.904 4.455 12.829 1.00 98.44 95 LEU A N 1
ATOM 718 C CA . LEU A 1 95 ? -6.746 3.643 14.035 1.00 98.44 95 LEU A CA 1
ATOM 719 C C . LEU A 1 95 ? -7.957 3.746 14.963 1.00 98.44 95 LEU A C 1
ATOM 721 O O . LEU A 1 95 ? -8.390 2.736 15.517 1.00 98.44 95 LEU A O 1
ATOM 725 N N . ALA A 1 96 ? -8.483 4.957 15.162 1.00 98.31 96 ALA A N 1
ATOM 726 C CA . ALA A 1 96 ? -9.672 5.166 15.978 1.00 98.31 96 ALA A CA 1
ATOM 727 C C . ALA A 1 96 ? -10.869 4.407 15.391 1.00 98.31 96 ALA A C 1
ATOM 729 O O . ALA A 1 96 ? -11.531 3.665 16.115 1.00 98.31 96 ALA A O 1
ATOM 730 N N . GLU A 1 97 ? -11.080 4.513 14.079 1.00 98.44 97 GLU A N 1
ATOM 731 C CA . GLU A 1 97 ? -12.164 3.817 13.388 1.00 98.44 97 GLU A CA 1
ATOM 732 C C . GLU A 1 97 ? -11.990 2.294 13.428 1.00 98.44 97 GLU A C 1
ATOM 734 O O . GLU A 1 97 ? -12.907 1.561 13.802 1.00 98.44 97 GLU A O 1
ATOM 739 N N . ALA A 1 98 ? -10.787 1.798 13.129 1.00 98.50 98 ALA A N 1
ATOM 740 C CA . ALA A 1 98 ? -10.482 0.372 13.166 1.00 98.50 98 ALA A CA 1
ATOM 741 C C . ALA A 1 98 ? -10.709 -0.232 14.564 1.00 98.50 98 ALA A C 1
ATOM 743 O O . ALA A 1 98 ? -11.174 -1.367 14.678 1.00 98.50 98 ALA A O 1
ATOM 744 N N . ARG A 1 99 ? -10.433 0.523 15.637 1.00 98.56 99 ARG A N 1
ATOM 745 C CA . ARG A 1 99 ? -10.734 0.109 17.018 1.00 98.56 99 ARG A CA 1
ATOM 746 C C . ARG A 1 99 ? -12.230 0.076 17.301 1.00 98.56 99 ARG A C 1
ATOM 748 O O . ARG A 1 99 ? -12.701 -0.894 17.885 1.00 98.56 99 ARG A O 1
ATOM 755 N N . VAL A 1 100 ? -12.975 1.099 16.876 1.00 98.38 100 VAL A N 1
ATOM 756 C CA . VAL A 1 100 ? -14.439 1.152 17.040 1.00 98.38 100 VAL A CA 1
ATOM 757 C C . VAL A 1 100 ? -15.110 -0.039 16.354 1.00 98.38 100 VAL A C 1
ATOM 759 O O . VAL A 1 100 ? -16.015 -0.643 16.928 1.00 98.38 100 VAL A O 1
ATOM 762 N N . ARG A 1 101 ? -14.627 -0.431 15.169 1.00 98.06 101 ARG A N 1
ATOM 763 C CA . ARG A 1 101 ? -15.129 -1.600 14.424 1.00 9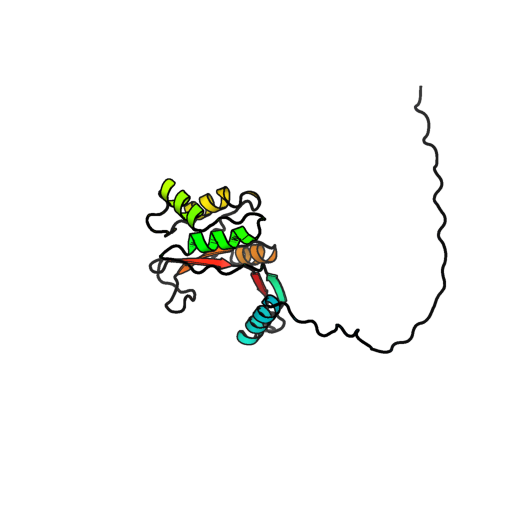8.06 101 ARG A CA 1
ATOM 764 C C . ARG A 1 101 ? -14.608 -2.946 14.939 1.00 98.06 101 ARG A C 1
ATOM 766 O O . ARG A 1 101 ? -15.046 -3.988 14.460 1.00 98.06 101 ARG A O 1
ATOM 773 N N . GLY A 1 102 ? -13.683 -2.949 15.899 1.00 98.31 102 GLY A N 1
ATOM 774 C CA . GLY A 1 102 ? -13.081 -4.170 16.437 1.00 98.31 102 GLY A CA 1
ATOM 775 C C . GLY A 1 102 ? -12.113 -4.873 15.479 1.00 98.31 102 GLY A C 1
ATOM 776 O O . GLY A 1 102 ? -11.826 -6.052 15.664 1.00 98.31 102 GLY A O 1
ATOM 777 N N . PHE A 1 103 ? -11.600 -4.174 14.463 1.00 98.50 103 PHE A N 1
ATOM 778 C CA . PHE A 1 103 ? -10.629 -4.721 13.506 1.00 98.50 103 PHE A CA 1
ATOM 779 C C . PHE A 1 103 ? -9.227 -4.844 14.097 1.00 98.50 103 PHE A C 1
ATOM 781 O O . PHE A 1 103 ? -8.424 -5.642 13.618 1.00 98.50 103 PHE A O 1
ATOM 788 N N . THR A 1 104 ? -8.928 -4.039 15.117 1.00 98.25 104 THR A N 1
ATOM 789 C CA . THR A 1 104 ? -7.602 -3.954 15.721 1.00 98.25 104 THR A CA 1
ATOM 790 C C . THR A 1 104 ? -7.671 -3.561 17.192 1.00 98.25 104 THR A C 1
ATOM 792 O O . THR A 1 104 ? -8.570 -2.824 17.602 1.00 98.25 104 THR A O 1
ATOM 795 N N . GLN A 1 105 ? -6.691 -4.000 17.983 1.00 96.75 105 GLN A N 1
ATOM 796 C CA . GLN A 1 105 ? -6.468 -3.492 19.339 1.00 96.75 105 GLN A CA 1
ATOM 797 C C . GLN A 1 105 ? -5.311 -2.484 19.357 1.00 96.75 105 GLN A C 1
ATOM 799 O O . GLN A 1 105 ? -5.432 -1.389 19.930 1.00 96.75 105 GLN A O 1
ATOM 804 N N . HIS A 1 106 ? -4.201 -2.807 18.686 1.00 96.69 106 HIS A N 1
ATOM 805 C CA . HIS A 1 106 ? -2.960 -2.030 18.760 1.00 96.69 106 HIS A CA 1
ATOM 806 C C . HIS A 1 106 ? -2.544 -1.364 17.438 1.00 96.69 106 HIS A C 1
ATOM 808 O O . HIS A 1 106 ? -1.628 -0.544 17.448 1.00 96.69 106 HIS A O 1
ATOM 814 N N . GLY A 1 107 ? -3.243 -1.631 16.337 1.00 97.75 107 GLY A N 1
ATOM 815 C CA . GLY A 1 107 ? -2.997 -1.067 15.004 1.00 97.75 107 GLY A CA 1
ATOM 816 C C . GLY A 1 107 ? -2.795 -2.116 13.910 1.00 97.75 107 GLY A C 1
ATOM 817 O O . GLY A 1 107 ? -2.821 -1.774 12.731 1.00 97.75 107 GLY A O 1
ATOM 818 N N . GLU A 1 108 ? -2.634 -3.384 14.289 1.00 97.12 108 GLU A N 1
ATOM 819 C CA . GLU A 1 108 ? -2.569 -4.518 13.377 1.00 97.12 108 GLU A CA 1
ATOM 820 C C . GLU A 1 108 ? -3.862 -4.684 12.569 1.00 97.12 108 GLU A C 1
ATOM 822 O O . GLU A 1 108 ? -4.955 -4.637 13.126 1.00 97.12 108 GLU A O 1
ATOM 827 N N . VAL A 1 109 ? -3.741 -4.922 11.261 1.00 97.75 109 VAL A N 1
ATOM 828 C CA . VAL A 1 109 ? -4.866 -5.275 10.382 1.00 97.75 109 VAL A CA 1
ATOM 829 C C . VAL A 1 109 ? -4.468 -6.526 9.608 1.00 97.75 109 VAL A C 1
ATOM 831 O O . VAL A 1 109 ? -3.659 -6.450 8.691 1.00 97.75 109 VAL A O 1
ATOM 834 N N . TYR A 1 110 ? -4.984 -7.692 9.996 1.00 95.88 110 TYR A N 1
ATOM 835 C CA . TYR A 1 110 ? -4.604 -8.973 9.376 1.00 95.88 110 TYR A CA 1
ATOM 836 C C . TYR A 1 110 ? -5.554 -9.439 8.271 1.00 95.88 110 TYR A C 1
ATOM 838 O O . TYR A 1 110 ? -5.187 -10.296 7.473 1.00 95.88 110 TYR A O 1
ATOM 846 N N . SER A 1 111 ? -6.772 -8.898 8.232 1.00 96.62 111 SER A N 1
ATOM 847 C CA . SER A 1 111 ? -7.778 -9.258 7.235 1.00 96.62 111 SER A CA 1
ATOM 848 C C . SER A 1 111 ? -7.797 -8.248 6.091 1.00 96.62 111 SER A C 1
ATOM 850 O O . SER A 1 111 ? -7.883 -7.038 6.317 1.00 96.62 111 SER A O 1
ATOM 852 N N . VAL A 1 112 ? -7.771 -8.767 4.862 1.00 96.31 112 VAL A N 1
ATOM 853 C CA . VAL A 1 112 ? -7.987 -7.978 3.643 1.00 96.31 112 VAL A CA 1
ATOM 854 C C . VAL A 1 112 ? -9.399 -7.394 3.595 1.00 96.31 112 VAL A C 1
ATOM 856 O O . VAL A 1 112 ? -9.564 -6.283 3.108 1.00 96.31 112 VAL A O 1
ATOM 859 N N . ASP A 1 113 ? -10.396 -8.062 4.183 1.00 97.06 113 ASP A N 1
ATOM 860 C CA . ASP A 1 113 ? -11.775 -7.562 4.243 1.00 97.06 113 ASP A CA 1
ATOM 861 C C . ASP A 1 113 ? -11.896 -6.354 5.180 1.00 97.06 113 ASP A C 1
ATOM 863 O O . ASP A 1 113 ? -12.587 -5.378 4.878 1.00 97.06 113 ASP A O 1
ATOM 867 N N . PHE A 1 114 ? -11.189 -6.385 6.315 1.00 98.06 114 PHE A N 1
ATOM 868 C CA . PHE A 1 114 ? -11.125 -5.241 7.230 1.00 98.06 114 PHE A CA 1
ATOM 869 C C . PHE A 1 114 ? -10.429 -4.053 6.564 1.00 98.06 114 PHE A C 1
ATOM 871 O O . PHE A 1 114 ? -10.913 -2.926 6.665 1.00 98.06 114 PHE A O 1
ATOM 878 N N . MET A 1 115 ? -9.336 -4.308 5.835 1.00 98.06 115 MET A N 1
ATOM 879 C CA . MET A 1 115 ? -8.650 -3.275 5.059 1.00 98.06 115 MET A CA 1
ATOM 880 C C . MET A 1 115 ? -9.550 -2.704 3.959 1.00 98.06 115 MET A C 1
ATOM 882 O O . MET A 1 115 ? -9.682 -1.489 3.856 1.00 98.06 115 MET A O 1
ATOM 886 N N . GLY A 1 116 ? -10.217 -3.562 3.183 1.00 97.00 116 GLY A N 1
ATOM 887 C CA . GLY A 1 116 ? -11.152 -3.158 2.133 1.00 97.00 116 GLY A CA 1
ATOM 888 C C . GLY A 1 116 ? -12.313 -2.330 2.679 1.00 97.00 116 GLY A C 1
ATOM 889 O O . GLY A 1 116 ? -12.687 -1.325 2.084 1.00 97.00 116 GLY A O 1
ATOM 890 N N . THR A 1 117 ? -12.818 -2.676 3.865 1.00 97.00 117 THR A N 1
ATOM 891 C CA . THR A 1 117 ? -13.853 -1.894 4.555 1.00 97.00 117 THR A CA 1
ATOM 892 C C . THR A 1 117 ? -13.364 -0.488 4.914 1.00 97.00 117 THR A C 1
ATOM 894 O O . THR A 1 117 ? -14.074 0.485 4.672 1.00 97.00 117 THR A O 1
ATOM 897 N N . LEU A 1 118 ? -12.155 -0.359 5.476 1.00 97.62 118 LEU A N 1
ATOM 898 C CA . LEU A 1 118 ? -11.568 0.952 5.780 1.00 97.62 118 LEU A CA 1
ATOM 899 C C . LEU A 1 118 ? -11.290 1.749 4.499 1.00 97.62 118 LEU A C 1
ATOM 901 O O . LEU A 1 118 ? -11.566 2.945 4.447 1.00 97.62 118 LEU A O 1
ATOM 905 N N . ALA A 1 119 ? -10.782 1.096 3.455 1.00 95.94 119 ALA A N 1
ATOM 906 C CA . ALA A 1 119 ? -10.529 1.737 2.174 1.00 95.94 119 ALA A CA 1
ATOM 907 C C . ALA A 1 119 ? -11.824 2.255 1.538 1.00 95.94 119 ALA A C 1
ATOM 909 O O . ALA A 1 119 ? -11.845 3.379 1.053 1.00 95.94 119 ALA A O 1
ATOM 910 N N . ALA A 1 120 ? -12.914 1.486 1.567 1.00 94.62 120 ALA A N 1
ATOM 911 C CA . ALA A 1 120 ? -14.194 1.912 1.002 1.00 94.62 120 ALA A CA 1
ATOM 912 C C . ALA A 1 120 ? -14.785 3.129 1.734 1.00 94.62 120 ALA A C 1
ATOM 914 O O . ALA A 1 120 ? -15.421 3.972 1.105 1.00 94.62 120 ALA A O 1
ATOM 915 N N . GLU A 1 121 ? -14.553 3.235 3.044 1.00 94.44 121 GLU A N 1
ATOM 916 C CA . GLU A 1 121 ? -14.991 4.371 3.860 1.00 94.44 121 GLU A CA 1
ATOM 917 C C . GLU A 1 121 ? -14.184 5.643 3.559 1.00 94.44 121 GLU A C 1
ATOM 919 O O . GLU A 1 121 ? -14.754 6.719 3.388 1.00 94.44 121 GLU A O 1
ATOM 924 N N . TYR A 1 122 ? -12.853 5.532 3.495 1.00 93.06 122 TYR A N 1
ATOM 925 C CA . TYR A 1 122 ? -11.961 6.696 3.439 1.00 93.06 122 TYR A CA 1
ATOM 926 C C . TYR A 1 122 ? -11.431 7.034 2.044 1.00 93.06 122 TYR A C 1
ATOM 928 O O . TYR A 1 122 ? -10.906 8.128 1.855 1.00 93.06 122 TYR A O 1
ATOM 936 N N . LEU A 1 123 ? -11.584 6.132 1.072 1.00 87.81 123 LEU A N 1
ATOM 937 C CA . LEU A 1 123 ? -11.217 6.315 -0.337 1.00 87.81 123 LEU A CA 1
ATOM 938 C C . LEU A 1 123 ? -12.411 6.017 -1.275 1.00 87.81 123 LEU A C 1
ATOM 940 O O . LEU A 1 123 ? -12.254 5.260 -2.240 1.00 87.81 123 LEU A O 1
ATOM 944 N N . PRO A 1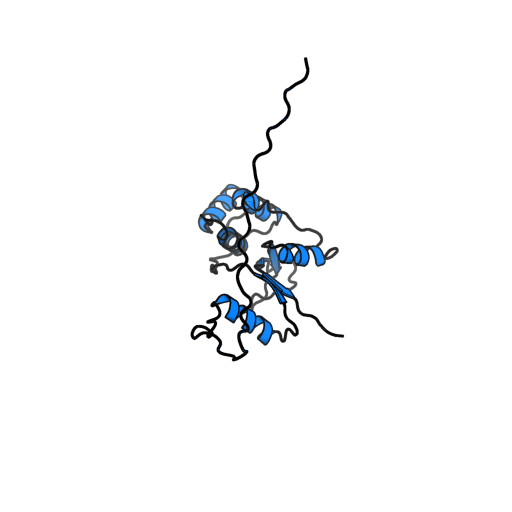 124 ? -13.613 6.573 -1.030 1.00 81.25 124 PRO A N 1
ATOM 945 C CA . PRO A 1 124 ? -14.831 6.152 -1.724 1.00 81.25 124 PRO A CA 1
ATOM 946 C C . PRO A 1 124 ? -14.791 6.400 -3.240 1.00 81.25 124 PRO A C 1
ATOM 948 O O . PRO A 1 124 ? -15.339 5.604 -4.006 1.00 81.25 124 PRO A O 1
ATOM 951 N N . ASP A 1 125 ? -14.105 7.453 -3.696 1.00 82.69 125 ASP A N 1
ATOM 952 C CA . ASP A 1 125 ? -14.027 7.784 -5.126 1.00 82.69 125 ASP A CA 1
ATOM 953 C C . ASP A 1 125 ? -13.160 6.789 -5.908 1.00 82.69 125 ASP A C 1
ATOM 955 O O . ASP A 1 125 ? -13.359 6.603 -7.109 1.00 82.69 125 ASP A O 1
ATOM 959 N N . HIS A 1 126 ? -12.233 6.108 -5.227 1.00 75.38 126 HIS A N 1
ATOM 960 C CA . HIS A 1 126 ? -11.359 5.102 -5.832 1.00 75.38 126 HIS A CA 1
ATOM 961 C C . HIS A 1 126 ? -12.025 3.730 -5.977 1.00 75.38 126 HIS A C 1
ATOM 963 O O . HIS A 1 126 ? -11.447 2.867 -6.630 1.00 75.38 126 HIS A O 1
ATOM 969 N N . LYS A 1 127 ? -13.226 3.521 -5.409 1.00 81.94 127 LYS A N 1
ATOM 970 C CA . LYS A 1 127 ? -13.977 2.249 -5.479 1.00 81.94 127 LYS A CA 1
ATOM 971 C C . LYS A 1 127 ? -13.067 1.030 -5.243 1.00 81.94 127 LYS A C 1
ATOM 973 O O . LYS A 1 127 ? -12.898 0.219 -6.153 1.00 81.94 127 LYS A O 1
ATOM 978 N N . PRO A 1 128 ? -12.441 0.932 -4.059 1.00 87.50 128 PRO A N 1
ATOM 979 C CA . PRO A 1 128 ? -11.437 -0.089 -3.796 1.00 87.50 128 PRO A CA 1
ATOM 980 C C . PRO A 1 128 ? -11.999 -1.489 -4.042 1.00 87.50 128 PRO A C 1
ATOM 982 O O . PRO A 1 128 ? -13.104 -1.808 -3.603 1.00 87.50 128 PRO A O 1
ATOM 985 N N . ASP A 1 129 ? -11.207 -2.306 -4.730 1.00 91.38 129 ASP A N 1
ATOM 986 C CA . ASP A 1 129 ? -11.521 -3.694 -5.055 1.00 91.38 129 ASP A CA 1
ATOM 987 C C . ASP A 1 129 ? -10.490 -4.632 -4.417 1.00 91.38 129 ASP A C 1
ATOM 989 O O . ASP A 1 129 ? -9.326 -4.264 -4.219 1.00 91.38 129 ASP A O 1
ATOM 993 N N . ILE A 1 130 ? -10.918 -5.847 -4.080 1.00 94.25 130 ILE A N 1
ATOM 994 C CA . ILE A 1 130 ? -10.047 -6.871 -3.504 1.00 94.25 130 ILE A CA 1
ATOM 995 C C . ILE A 1 130 ? -9.623 -7.815 -4.622 1.00 94.25 130 ILE A C 1
ATOM 997 O O . ILE A 1 130 ? -10.386 -8.666 -5.076 1.00 94.25 130 ILE A O 1
ATOM 1001 N N . LEU A 1 131 ? -8.362 -7.692 -5.031 1.00 92.06 131 LEU A N 1
ATOM 1002 C CA . LEU A 1 131 ? -7.760 -8.610 -5.989 1.00 92.06 131 LEU A CA 1
ATOM 1003 C C . LEU A 1 131 ? -7.460 -9.948 -5.299 1.00 92.06 131 LEU A C 1
ATOM 1005 O O . LEU A 1 131 ? -6.633 -10.021 -4.388 1.00 92.06 131 LEU A O 1
ATOM 1009 N N . VAL A 1 132 ? -8.126 -11.010 -5.747 1.00 89.56 132 VAL A N 1
ATOM 1010 C CA . VAL A 1 132 ? -7.943 -12.385 -5.257 1.00 89.56 132 VAL A CA 1
ATOM 1011 C C . VAL A 1 132 ? -7.182 -13.237 -6.273 1.00 89.56 132 VAL A C 1
ATOM 1013 O O . VAL A 1 132 ? -7.026 -12.846 -7.429 1.00 89.56 132 VAL A O 1
ATOM 1016 N N . ASP A 1 133 ? -6.690 -14.400 -5.837 1.00 85.50 133 ASP A N 1
ATOM 1017 C CA . ASP A 1 133 ? -6.105 -15.425 -6.715 1.00 85.50 133 ASP A CA 1
ATOM 1018 C C . ASP A 1 133 ? -4.956 -14.922 -7.616 1.00 85.50 133 ASP A C 1
ATOM 1020 O O . ASP A 1 133 ? -4.753 -15.381 -8.741 1.00 85.50 133 ASP A O 1
ATOM 1024 N N . LEU A 1 134 ? -4.136 -13.996 -7.095 1.00 87.31 134 LEU A N 1
ATOM 1025 C CA . LEU A 1 134 ? -2.979 -13.426 -7.805 1.00 87.31 134 LEU A CA 1
ATOM 1026 C C . LEU A 1 134 ? -1.946 -14.481 -8.243 1.00 87.31 134 LEU A C 1
ATOM 1028 O O . LEU A 1 134 ? -1.123 -14.214 -9.111 1.00 87.31 134 LEU A O 1
ATOM 1032 N N . GLN A 1 135 ? -1.968 -15.684 -7.662 1.00 84.31 135 GLN A N 1
ATOM 1033 C CA . GLN A 1 135 ? -1.124 -16.795 -8.113 1.00 84.31 135 GLN A CA 1
ATOM 1034 C C . GLN A 1 135 ? -1.629 -17.418 -9.419 1.00 84.31 135 GLN A C 1
ATOM 1036 O O . GLN A 1 135 ? -0.828 -17.881 -10.227 1.00 84.31 135 GLN A O 1
ATOM 1041 N N . GLN A 1 136 ? -2.947 -17.454 -9.615 1.00 88.62 136 GLN A N 1
ATOM 1042 C CA . GLN A 1 136 ? -3.591 -17.987 -10.813 1.00 88.62 136 GLN A CA 1
ATOM 1043 C C . GLN A 1 136 ? -3.648 -16.931 -11.921 1.00 88.62 136 GLN A C 1
ATOM 1045 O O . GLN A 1 136 ? -3.550 -17.276 -13.097 1.00 88.62 136 GLN A O 1
ATOM 1050 N N . CYS A 1 137 ? -3.756 -15.658 -11.539 1.00 87.81 137 CYS A N 1
ATOM 1051 C CA . CYS A 1 137 ? -3.833 -14.518 -12.447 1.00 87.81 137 CYS A CA 1
ATOM 1052 C C . CYS A 1 137 ? -2.771 -13.461 -12.084 1.00 87.81 137 CYS A C 1
ATOM 1054 O O . CYS A 1 137 ? -3.121 -12.378 -11.606 1.00 87.81 137 CYS A O 1
ATOM 1056 N N . PRO A 1 138 ? -1.471 -13.745 -12.288 1.00 81.31 138 PRO A N 1
ATOM 1057 C CA . PRO A 1 138 ? -0.392 -12.828 -11.904 1.00 81.31 138 PRO A CA 1
ATOM 1058 C C . PRO A 1 138 ? -0.456 -11.489 -12.647 1.00 81.31 138 PRO A C 1
ATOM 1060 O O . PRO A 1 138 ? -0.098 -10.451 -12.088 1.00 81.31 138 PRO A O 1
ATOM 1063 N N . ASP A 1 139 ? -0.991 -11.499 -13.869 1.00 88.75 139 ASP A N 1
ATOM 1064 C CA . ASP A 1 139 ? -1.136 -10.301 -14.693 1.00 88.75 139 ASP A CA 1
ATOM 1065 C C . ASP A 1 139 ? -2.187 -9.326 -14.148 1.00 88.75 139 ASP A C 1
ATOM 1067 O O . ASP A 1 139 ? -2.167 -8.152 -14.497 1.00 88.75 139 ASP A O 1
ATOM 1071 N N . THR A 1 140 ? -3.088 -9.762 -13.261 1.00 91.31 140 THR A N 1
ATOM 1072 C CA . THR A 1 140 ? -4.100 -8.878 -12.663 1.00 91.31 140 THR A CA 1
ATOM 1073 C C . THR A 1 140 ? -3.448 -7.724 -11.904 1.00 91.31 140 THR A C 1
ATOM 1075 O O . THR A 1 140 ? -3.887 -6.581 -12.016 1.00 91.31 140 THR A O 1
ATOM 1078 N N . LEU A 1 141 ? -2.371 -8.003 -11.162 1.00 90.44 141 LEU A N 1
ATOM 1079 C CA . LEU A 1 141 ? -1.667 -6.985 -10.387 1.00 90.44 141 LEU A CA 1
ATOM 1080 C C . LEU A 1 141 ? -0.947 -5.983 -11.297 1.00 90.44 141 LEU A C 1
ATOM 1082 O O . LEU A 1 141 ? -1.075 -4.773 -11.114 1.00 90.44 141 LEU A O 1
ATOM 1086 N N . THR A 1 142 ? -0.197 -6.480 -12.282 1.00 89.06 142 THR A N 1
ATOM 1087 C CA . THR A 1 142 ? 0.540 -5.625 -13.222 1.00 89.06 142 THR A CA 1
ATOM 1088 C C . THR A 1 142 ? -0.414 -4.820 -14.095 1.00 89.06 142 THR A C 1
ATOM 1090 O O . THR A 1 142 ? -0.171 -3.638 -14.317 1.00 89.06 142 THR A O 1
ATOM 1093 N N . HIS A 1 143 ? -1.537 -5.409 -14.514 1.00 90.12 143 HIS A N 1
ATOM 1094 C CA . HIS A 1 143 ? -2.596 -4.717 -15.237 1.00 90.12 143 HIS A CA 1
ATOM 1095 C C . HIS A 1 143 ? -3.205 -3.587 -14.404 1.00 90.12 143 HIS A C 1
ATOM 1097 O O . HIS A 1 143 ? -3.314 -2.473 -14.909 1.00 90.12 143 HIS A O 1
ATOM 1103 N N . ALA A 1 144 ? -3.554 -3.834 -13.136 1.00 89.94 144 ALA A N 1
ATOM 1104 C CA . ALA A 1 144 ? -4.096 -2.800 -12.255 1.00 89.94 144 ALA A CA 1
ATOM 1105 C C . ALA A 1 144 ? -3.118 -1.621 -12.100 1.00 89.94 144 ALA A C 1
ATOM 1107 O O . ALA A 1 144 ? -3.497 -0.472 -12.329 1.00 89.94 144 ALA A O 1
ATOM 1108 N N . LEU A 1 145 ? -1.846 -1.906 -11.799 1.00 88.88 145 LEU A N 1
ATOM 1109 C CA . LEU A 1 145 ? -0.802 -0.883 -11.669 1.00 88.88 145 LEU A CA 1
ATOM 1110 C C . LEU A 1 145 ? -0.587 -0.110 -12.981 1.00 88.88 145 LEU A C 1
ATOM 1112 O O . LEU A 1 145 ? -0.491 1.112 -12.964 1.00 88.88 145 LEU A O 1
ATOM 1116 N N . ALA A 1 146 ? -0.560 -0.798 -14.126 1.00 87.81 146 ALA A N 1
ATOM 1117 C CA . ALA A 1 146 ? -0.391 -0.172 -15.439 1.00 87.81 146 ALA A CA 1
ATOM 1118 C C . ALA A 1 146 ? -1.548 0.768 -15.821 1.00 87.81 146 ALA A C 1
ATOM 1120 O O . ALA A 1 146 ? -1.356 1.674 -16.627 1.00 87.81 146 ALA A O 1
ATOM 1121 N N . HIS A 1 147 ? -2.734 0.574 -15.236 1.00 87.81 147 HIS A N 1
ATOM 1122 C CA . HIS A 1 147 ? -3.901 1.441 -15.424 1.00 87.81 147 HIS A CA 1
ATOM 1123 C C . HIS A 1 147 ? -4.062 2.476 -14.301 1.00 87.81 147 HIS A C 1
ATOM 1125 O O . HIS A 1 147 ? -5.121 3.086 -14.167 1.00 87.81 147 HIS A O 1
ATOM 1131 N N . GLY A 1 148 ? -3.007 2.698 -13.512 1.00 85.25 148 GLY A N 1
ATOM 1132 C CA . GLY A 1 148 ? -2.947 3.761 -12.516 1.00 85.25 148 GLY A CA 1
ATOM 1133 C C . GLY A 1 148 ? -3.565 3.421 -11.165 1.00 85.25 148 GLY A C 1
ATOM 1134 O O . GLY A 1 148 ? -3.840 4.329 -10.386 1.00 85.25 148 GLY A O 1
ATOM 1135 N N . ALA A 1 149 ? -3.800 2.140 -10.865 1.00 88.25 149 ALA A N 1
ATOM 1136 C CA . ALA A 1 149 ? -4.220 1.748 -9.527 1.00 88.25 149 ALA A CA 1
ATOM 1137 C C . ALA A 1 149 ? -3.049 1.839 -8.538 1.00 88.25 149 ALA A C 1
ATOM 1139 O O . ALA A 1 149 ? -1.935 1.406 -8.832 1.00 88.25 149 ALA A O 1
ATOM 1140 N N . MET A 1 150 ? -3.330 2.302 -7.322 1.00 90.69 150 MET A N 1
ATOM 1141 C CA . MET A 1 150 ? -2.483 2.038 -6.160 1.00 90.69 150 MET A CA 1
ATOM 1142 C C . MET A 1 150 ? -2.933 0.733 -5.507 1.00 90.69 150 MET A C 1
ATOM 1144 O O . MET A 1 150 ? -4.133 0.484 -5.384 1.00 90.69 150 MET A O 1
ATOM 1148 N N . VAL A 1 151 ? -1.990 -0.095 -5.059 1.00 94.06 151 VAL A N 1
ATOM 1149 C CA . VAL A 1 151 ? -2.322 -1.412 -4.493 1.00 94.06 151 VAL A CA 1
ATOM 1150 C C . VAL A 1 151 ? -1.747 -1.555 -3.095 1.00 94.06 151 VAL A C 1
ATOM 1152 O O . VAL A 1 151 ? -0.535 -1.496 -2.902 1.00 94.06 151 VAL A O 1
ATOM 1155 N N . LEU A 1 152 ? -2.616 -1.797 -2.114 1.00 96.44 152 LEU A N 1
ATOM 1156 C CA . LEU A 1 152 ? -2.198 -2.275 -0.800 1.00 96.44 152 LEU A CA 1
ATOM 1157 C C . LEU A 1 152 ? -2.018 -3.790 -0.878 1.00 96.44 152 LEU A C 1
ATOM 1159 O O . LEU A 1 152 ? -2.978 -4.514 -1.136 1.00 96.44 152 LEU A O 1
ATOM 1163 N N . ILE A 1 153 ? -0.799 -4.270 -0.643 1.00 95.31 153 ILE A N 1
ATOM 1164 C CA . ILE A 1 153 ? -0.475 -5.695 -0.721 1.00 95.31 153 ILE A CA 1
ATOM 1165 C C . ILE A 1 153 ? -0.035 -6.231 0.648 1.00 95.31 153 ILE A C 1
ATOM 1167 O O . ILE A 1 153 ? 0.919 -5.704 1.236 1.00 95.31 153 ILE A O 1
ATOM 1171 N N . PRO A 1 154 ? -0.703 -7.269 1.183 1.00 95.81 154 PRO A N 1
ATOM 1172 C CA . PRO A 1 154 ? -0.221 -7.960 2.365 1.00 95.81 154 PRO A CA 1
ATOM 1173 C C . PRO A 1 154 ? 0.945 -8.881 1.992 1.00 95.81 154 PRO A C 1
ATOM 1175 O O . PRO A 1 154 ? 0.920 -9.562 0.966 1.00 95.81 154 PRO A O 1
ATOM 1178 N N . TYR A 1 155 ? 1.970 -8.932 2.837 1.00 95.69 155 TYR A N 1
ATOM 1179 C CA . TYR A 1 155 ? 3.131 -9.799 2.644 1.00 95.69 155 TYR A CA 1
ATOM 1180 C C . TYR A 1 155 ? 3.802 -10.131 3.983 1.00 95.69 155 TYR A C 1
ATOM 1182 O O . TYR A 1 155 ? 3.574 -9.449 4.978 1.00 95.69 155 TYR A O 1
ATOM 1190 N N . ASP A 1 156 ? 4.642 -11.167 4.042 1.00 97.06 156 ASP A N 1
ATOM 1191 C CA . ASP A 1 156 ? 5.497 -11.383 5.215 1.00 97.06 156 ASP A CA 1
ATOM 1192 C C . ASP A 1 156 ? 6.804 -10.596 5.084 1.00 97.06 156 ASP A C 1
ATOM 1194 O O . ASP A 1 156 ? 7.537 -10.751 4.107 1.00 97.06 156 ASP A O 1
ATOM 1198 N N . SER A 1 157 ? 7.144 -9.813 6.104 1.00 96.38 157 SER A N 1
ATOM 1199 C CA . SER A 1 157 ? 8.380 -9.026 6.150 1.00 96.38 157 SER A CA 1
ATOM 1200 C C . SER A 1 157 ? 9.565 -9.802 6.738 1.00 96.38 157 SER A C 1
ATOM 1202 O O . SER A 1 157 ? 9.454 -10.509 7.749 1.00 96.38 157 SER A O 1
ATOM 1204 N N . ASP A 1 158 ? 10.735 -9.662 6.115 1.00 96.12 158 ASP A N 1
ATOM 1205 C CA . ASP A 1 158 ? 11.999 -10.101 6.707 1.00 96.12 158 ASP A CA 1
ATOM 1206 C C . ASP A 1 158 ? 12.681 -8.986 7.525 1.00 96.12 158 ASP A C 1
ATOM 1208 O O . ASP A 1 158 ? 12.171 -7.873 7.637 1.00 96.12 158 ASP A O 1
ATOM 1212 N N . PHE A 1 159 ? 13.842 -9.272 8.123 1.00 93.06 159 PHE A N 1
ATOM 1213 C CA . PHE A 1 159 ? 14.592 -8.321 8.960 1.00 93.06 159 PHE A CA 1
ATOM 1214 C C . PHE A 1 159 ? 14.995 -7.028 8.231 1.00 93.06 159 PHE A C 1
ATOM 1216 O O . PHE A 1 159 ? 15.246 -6.015 8.874 1.00 93.06 159 PHE A O 1
ATOM 1223 N N . ASN A 1 160 ? 15.078 -7.070 6.901 1.00 91.19 160 ASN A N 1
ATOM 1224 C CA . ASN A 1 160 ? 15.368 -5.930 6.033 1.00 91.19 160 ASN A CA 1
ATOM 1225 C C . ASN A 1 160 ? 14.101 -5.348 5.378 1.00 91.19 160 ASN A C 1
ATOM 1227 O O . ASN A 1 160 ? 14.215 -4.602 4.410 1.00 91.19 160 ASN A O 1
ATOM 1231 N N . HIS A 1 161 ? 12.914 -5.728 5.863 1.00 88.75 161 HIS A N 1
ATOM 1232 C CA . HIS A 1 161 ? 11.597 -5.370 5.327 1.00 88.75 161 HIS A CA 1
ATOM 1233 C C . HIS A 1 161 ? 11.283 -5.906 3.923 1.00 88.75 161 HIS A C 1
ATOM 1235 O O . HIS A 1 161 ? 10.193 -5.646 3.408 1.00 88.75 161 HIS A O 1
ATOM 1241 N N . ALA A 1 162 ? 12.178 -6.696 3.321 1.00 93.38 162 ALA A N 1
ATOM 1242 C CA . ALA A 1 162 ? 11.915 -7.339 2.042 1.00 93.38 162 ALA A CA 1
ATOM 1243 C C . ALA A 1 162 ? 10.819 -8.412 2.178 1.00 93.38 162 ALA A C 1
ATOM 1245 O O . ALA A 1 162 ? 10.662 -9.000 3.258 1.00 93.38 162 ALA A O 1
ATOM 1246 N N . PRO A 1 163 ? 10.083 -8.702 1.093 1.00 95.44 163 PRO A N 1
ATOM 1247 C CA . PRO A 1 163 ? 9.134 -9.801 1.087 1.00 95.44 163 PRO A CA 1
ATOM 1248 C C . PRO A 1 163 ? 9.790 -11.161 1.325 1.00 95.44 163 PRO A C 1
ATOM 1250 O O . PRO A 1 163 ? 10.838 -11.476 0.762 1.00 95.44 163 PRO A O 1
ATOM 1253 N N . CYS A 1 164 ? 9.149 -11.986 2.146 1.00 96.31 164 CYS A N 1
ATOM 1254 C CA . CYS A 1 164 ? 9.546 -13.361 2.427 1.00 96.31 164 CYS A CA 1
ATOM 1255 C C . CYS A 1 164 ? 8.310 -14.265 2.586 1.00 96.31 164 CYS A C 1
ATOM 1257 O O . CYS A 1 164 ? 7.177 -13.820 2.421 1.00 96.31 164 CYS A O 1
ATOM 1259 N N . LEU A 1 165 ? 8.519 -15.551 2.886 1.00 95.44 165 LEU A N 1
ATOM 1260 C CA . LEU A 1 165 ? 7.449 -16.523 3.139 1.00 95.44 165 LEU A CA 1
ATOM 1261 C C . LEU A 1 165 ? 7.565 -17.062 4.568 1.00 95.44 165 LEU A C 1
ATOM 1263 O O . LEU A 1 165 ? 8.255 -18.051 4.820 1.00 95.44 165 LEU A O 1
ATOM 1267 N N . LYS A 1 166 ? 6.887 -16.413 5.519 1.00 96.69 166 LYS A N 1
ATOM 1268 C CA . LYS A 1 166 ? 6.886 -16.772 6.950 1.00 96.69 166 LYS A CA 1
ATOM 1269 C C . LYS A 1 166 ? 5.495 -17.146 7.463 1.00 96.69 166 LYS A C 1
ATOM 1271 O O . LYS A 1 166 ? 5.244 -17.078 8.664 1.00 96.69 166 LYS A O 1
ATOM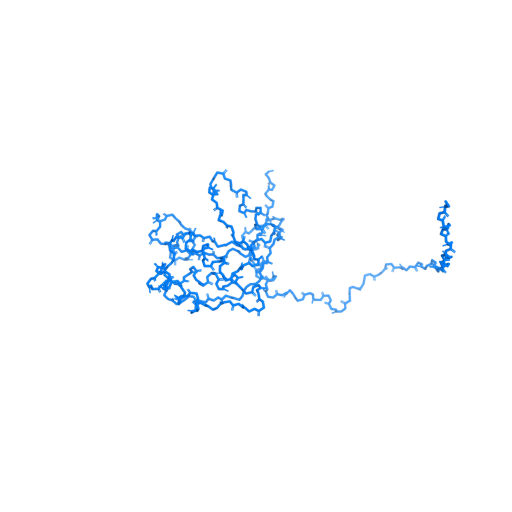 1276 N N . LYS A 1 167 ? 4.622 -17.625 6.572 1.00 95.00 167 LYS A N 1
ATOM 1277 C CA . LYS A 1 167 ? 3.286 -18.165 6.884 1.00 95.00 167 LYS A CA 1
ATOM 1278 C C . LYS A 1 167 ? 2.400 -17.185 7.673 1.00 95.00 167 LYS A C 1
ATOM 1280 O O . LYS A 1 167 ? 1.634 -17.612 8.530 1.00 95.00 167 LYS A O 1
ATOM 1285 N N . GLY A 1 168 ? 2.538 -15.883 7.435 1.00 92.88 168 GLY A N 1
ATOM 1286 C CA . GLY A 1 168 ? 1.788 -14.833 8.128 1.00 92.88 168 GLY A CA 1
ATOM 1287 C C . GLY A 1 168 ? 2.350 -14.444 9.500 1.00 92.88 168 GLY A C 1
ATOM 1288 O O . GLY A 1 168 ? 1.880 -13.482 10.104 1.00 92.88 168 GLY A O 1
ATOM 1289 N N . HIS A 1 169 ? 3.378 -15.129 10.018 1.00 94.81 169 HIS A N 1
ATOM 1290 C CA . HIS A 1 169 ? 3.976 -14.789 11.318 1.00 94.81 169 HIS A CA 1
ATOM 1291 C C . HIS A 1 169 ? 4.712 -13.444 11.314 1.00 94.81 169 HIS A C 1
ATOM 1293 O O . HIS A 1 169 ? 5.067 -12.934 12.380 1.00 94.81 169 HIS A O 1
ATOM 1299 N N . LYS A 1 170 ? 4.983 -12.890 10.129 1.00 95.94 170 LYS A N 1
ATOM 1300 C CA . LYS A 1 170 ? 5.583 -11.569 9.943 1.00 95.94 170 LYS A CA 1
ATOM 1301 C C . LYS A 1 170 ? 4.729 -10.706 9.016 1.00 95.94 170 LYS A C 1
ATOM 1303 O O . LYS A 1 170 ? 5.283 -9.887 8.281 1.00 95.94 170 LYS A O 1
ATOM 1308 N N . ALA A 1 171 ? 3.407 -10.884 9.088 1.00 95.88 171 ALA A N 1
ATOM 1309 C CA . ALA A 1 171 ? 2.442 -10.156 8.280 1.00 95.88 171 ALA A CA 1
ATOM 1310 C C . ALA A 1 171 ? 2.683 -8.643 8.341 1.00 95.88 171 ALA A C 1
ATOM 1312 O O . ALA A 1 171 ? 2.876 -8.052 9.407 1.00 95.88 171 ALA A O 1
ATOM 1313 N N . HIS A 1 172 ? 2.679 -8.042 7.163 1.00 97.25 172 HIS A N 1
ATOM 1314 C CA . HIS A 1 172 ? 2.959 -6.647 6.905 1.00 97.25 172 HIS A CA 1
ATOM 1315 C C . HIS A 1 172 ? 2.137 -6.183 5.706 1.00 97.25 172 HIS A C 1
ATOM 1317 O O . HIS A 1 172 ? 1.590 -6.997 4.962 1.00 97.25 172 HIS A O 1
ATOM 1323 N N . TRP A 1 173 ? 2.079 -4.872 5.512 1.00 97.88 173 TRP A N 1
ATOM 1324 C CA . TRP A 1 173 ? 1.441 -4.255 4.359 1.00 97.88 173 TRP A CA 1
ATOM 1325 C C . TRP A 1 173 ? 2.431 -3.342 3.660 1.00 97.88 173 TRP A C 1
ATOM 1327 O O . TRP A 1 173 ? 3.175 -2.619 4.318 1.00 97.88 173 TRP A O 1
ATOM 1337 N N . ALA A 1 174 ? 2.413 -3.360 2.333 1.00 96.44 174 ALA A N 1
ATOM 1338 C CA . ALA A 1 174 ? 3.075 -2.363 1.508 1.00 96.44 174 ALA A CA 1
ATOM 1339 C C . ALA A 1 174 ? 2.041 -1.634 0.652 1.00 96.44 174 ALA A C 1
ATOM 1341 O O . ALA A 1 174 ? 1.013 -2.202 0.283 1.00 96.44 174 ALA A O 1
ATOM 1342 N N . LEU A 1 175 ? 2.354 -0.386 0.316 1.00 96.00 175 LEU A N 1
ATOM 1343 C CA . LEU A 1 175 ? 1.675 0.358 -0.731 1.00 96.00 175 LEU A CA 1
ATOM 1344 C C . LEU A 1 175 ? 2.531 0.293 -1.994 1.00 96.00 175 LEU A C 1
ATOM 1346 O O . LEU A 1 175 ? 3.670 0.756 -2.002 1.00 96.00 175 LEU A O 1
ATOM 1350 N N . LEU A 1 176 ? 1.987 -0.292 -3.053 1.00 94.31 176 LEU A N 1
ATOM 1351 C CA . LEU A 1 176 ? 2.578 -0.254 -4.381 1.00 94.31 176 LEU A CA 1
ATOM 1352 C C . LEU A 1 176 ? 2.100 1.019 -5.076 1.00 94.31 176 LEU A C 1
ATOM 1354 O O . LEU A 1 176 ? 0.898 1.220 -5.248 1.00 94.31 176 LEU A O 1
ATOM 1358 N N . VAL A 1 177 ? 3.057 1.865 -5.451 1.00 90.50 177 VAL A N 1
ATOM 1359 C CA . VAL A 1 177 ? 2.807 3.204 -6.008 1.00 90.50 177 VAL A CA 1
ATOM 1360 C C . VAL A 1 177 ? 3.163 3.318 -7.488 1.00 90.50 177 VAL A C 1
ATOM 1362 O O . VAL A 1 177 ? 3.052 4.388 -8.070 1.00 90.50 177 VAL A O 1
ATOM 1365 N N . GLY A 1 178 ? 3.629 2.240 -8.115 1.00 89.06 178 GLY A N 1
ATOM 1366 C CA . GLY A 1 178 ? 4.066 2.289 -9.501 1.00 89.06 178 GLY A CA 1
ATOM 1367 C C . GLY A 1 178 ? 4.551 0.956 -10.047 1.00 89.06 178 GLY A C 1
ATOM 1368 O O . GLY A 1 178 ? 4.661 -0.035 -9.322 1.00 89.06 178 GLY A O 1
ATOM 1369 N N . LEU A 1 179 ? 4.855 0.962 -11.341 1.00 88.88 179 LEU A N 1
ATOM 1370 C CA . LEU A 1 179 ? 5.367 -0.173 -12.096 1.00 88.88 179 LEU A CA 1
ATOM 1371 C C . LEU A 1 179 ? 6.455 0.295 -13.066 1.00 88.88 179 LEU A C 1
ATOM 1373 O O . LEU A 1 179 ? 6.223 1.170 -13.902 1.00 88.88 179 LEU A O 1
ATOM 1377 N N . ILE A 1 180 ? 7.624 -0.338 -12.971 1.00 89.19 180 ILE A N 1
ATOM 1378 C CA . ILE A 1 180 ? 8.701 -0.225 -13.955 1.00 89.19 180 ILE A CA 1
ATOM 1379 C C . ILE A 1 180 ? 8.766 -1.554 -14.702 1.00 89.19 180 ILE A C 1
ATOM 1381 O O . ILE A 1 180 ? 9.000 -2.603 -14.099 1.00 89.19 180 ILE A O 1
ATOM 1385 N N . SER A 1 181 ? 8.559 -1.499 -16.009 1.00 86.25 181 SER A N 1
ATOM 1386 C CA . SER A 1 181 ? 8.663 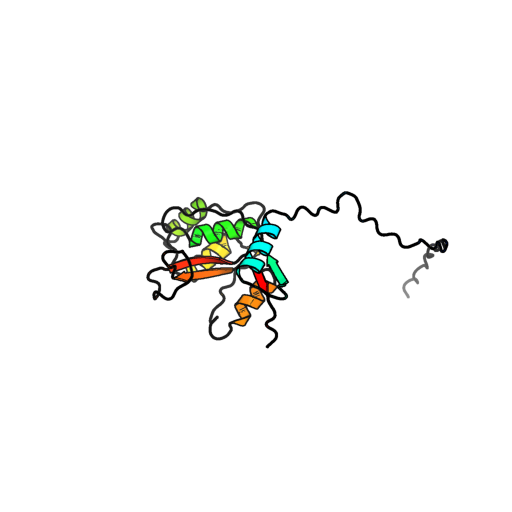-2.640 -16.911 1.00 86.25 181 SER A CA 1
ATOM 1387 C C . SER A 1 181 ? 10.042 -2.646 -17.566 1.00 86.25 181 SER A C 1
ATOM 1389 O O . SER A 1 181 ? 10.613 -1.594 -17.817 1.00 86.25 181 SER A O 1
ATOM 1391 N N . SER A 1 182 ? 10.605 -3.819 -17.842 1.00 86.31 182 SER A N 1
ATOM 1392 C CA . SER A 1 182 ? 11.910 -3.967 -18.499 1.00 86.31 182 SER A CA 1
ATOM 1393 C C . SER A 1 182 ? 11.832 -5.127 -19.481 1.00 86.31 182 SER A C 1
ATOM 1395 O O . SER A 1 182 ? 11.270 -6.178 -19.159 1.00 86.31 182 SER A O 1
ATOM 1397 N N . ARG A 1 183 ? 12.353 -4.941 -20.699 1.00 80.75 183 ARG A N 1
ATOM 1398 C CA . ARG A 1 183 ? 12.367 -6.000 -21.713 1.00 80.75 183 ARG A CA 1
ATOM 1399 C C . ARG A 1 183 ? 13.645 -6.814 -21.571 1.00 80.75 183 ARG A C 1
ATOM 1401 O O . ARG A 1 183 ? 14.739 -6.330 -21.841 1.00 80.75 183 ARG A O 1
ATOM 1408 N N . TYR A 1 184 ? 13.502 -8.082 -21.202 1.00 66.62 184 TYR A N 1
ATOM 1409 C CA . TYR A 1 184 ? 14.574 -9.050 -21.395 1.00 66.62 184 TYR A CA 1
ATOM 1410 C C . TYR A 1 184 ? 14.525 -9.542 -22.842 1.00 66.62 184 TYR A C 1
ATOM 1412 O O . TYR A 1 184 ? 13.642 -10.313 -23.211 1.00 66.62 184 TYR A O 1
ATOM 1420 N N . ASN A 1 185 ? 15.470 -9.089 -23.666 1.00 55.50 185 ASN A N 1
ATOM 1421 C CA . ASN A 1 185 ? 15.762 -9.766 -24.926 1.00 55.50 185 ASN A CA 1
ATOM 1422 C C . ASN A 1 185 ? 16.397 -11.122 -24.572 1.00 55.50 185 ASN A C 1
ATOM 1424 O O . ASN A 1 185 ? 17.526 -11.152 -24.078 1.00 55.50 185 ASN A O 1
ATOM 1428 N N . LEU A 1 186 ? 15.634 -12.206 -24.739 1.00 48.66 186 LEU A N 1
ATOM 1429 C CA . LEU A 1 186 ? 16.145 -13.582 -24.715 1.00 48.66 186 LEU A CA 1
ATOM 1430 C C . LEU A 1 186 ? 16.979 -13.866 -25.968 1.00 48.66 186 LEU A C 1
ATOM 1432 O O . LEU A 1 186 ? 16.576 -13.395 -27.057 1.00 48.66 186 LEU A O 1
#

InterPro domains:
  IPR040043 Actin maturation protease [PTHR28631] (52-181)

Organism: NCBI:txid471704

Secondary structure (DSSP, 8-state):
-PPPPPPPPPPPPPPP-------------TT------HHHHHHHHHHHHTT-TT-EEEEE---------TT-HHHHHHHHHGGGSSSPPPHHHHHHHHHHTTS-SSS----HHHHHHHHHHH-GGG-------TTT-THHHHHHHHTT--EEEEEEE-TTS-EE--TTTTEEEEEE-EEEE-----

Radius of gyration: 25.64 Å; chains: 1; bounding box: 70×52×66 Å

Foldseek 3Di:
DDDDDDDDDDDDDDDDDDDDDDDDDDDDDPVVPPPDDPVRVVVVVVCVVVVFAPKDWLFFDDFDQDDDDPQQQLLRLLQRVQVVDPDGDDSVNLVVVCVVVVCDDTRHHQDPVSSLVSCCVRVVVLVDDDDPPCVVVVVVVVVCQSVQDKDKDWAAQDPVRDGDDPPCPRIGIDIDGTDMDGDDPD

Sequence (186 aa):
MPAPSPTLSSLPEIPMCEKTEVNDTDSLPPWAKITLTSAEAEIEKLISRNELKDAEVTYFCQVEPILQDGPQCGLVALSMASQEYTKPVSVNQLLAEARVRGFTQHGEVYSVDFMGTLAAEYLPDHKPDILVDLQQCPDTLTHALAHGAMVLIPYDSDFNHAPCLKKGHKAHWALLVGLISSRYNL